Protein AF-A0A957PML4-F1 (afdb_monomer_lite)

Secondary structure (DSSP, 8-state):
--HHHHHHHHHHHHHHHHHHHHHHHHHHHHHHSSHHHHHHHHHHHHHHHHHHHHHHHHHHHHHHHHHHHHHHHHHHHHHHHHHHHHHHHHSSS--HHHHHHHHHHHHHHHHHHHHHHTSS-GGGB-TTS-B-HHHHHHHHHHHHHHHS---HHHHHHHHHHHHHHHHHHHHHHHHHHHHHHHHHHHHHHTTS-HHHHHHHHHHHHHHHHHHHHHHHHTT-

Structure (mmCIF, N/CA/C/O backbone):
data_AF-A0A957PML4-F1
#
_entry.id   AF-A0A957PML4-F1
#
loop_
_atom_site.group_PDB
_atom_site.id
_atom_site.type_symbol
_atom_site.label_atom_id
_atom_site.label_alt_id
_atom_site.label_comp_id
_atom_site.label_asym_id
_atom_site.label_entity_id
_atom_site.label_seq_id
_atom_site.pdbx_PDB_ins_code
_atom_site.Cartn_x
_atom_site.Cartn_y
_atom_site.Cartn_z
_atom_site.occupancy
_atom_site.B_iso_or_equiv
_atom_site.auth_seq_id
_atom_site.auth_comp_id
_atom_site.auth_asym_id
_atom_site.auth_atom_id
_atom_site.pdbx_PDB_model_num
ATOM 1 N N . MET A 1 1 ? 39.431 20.903 -56.690 1.00 51.38 1 MET A N 1
ATOM 2 C CA . MET A 1 1 ? 38.670 20.452 -55.503 1.00 51.38 1 MET A CA 1
ATOM 3 C C . MET A 1 1 ? 37.241 20.883 -55.792 1.00 51.38 1 MET A C 1
ATOM 5 O O . MET A 1 1 ? 36.996 22.080 -55.785 1.00 51.38 1 MET A O 1
ATOM 9 N N . ASN A 1 2 ? 36.379 19.968 -56.249 1.00 54.06 2 ASN A N 1
ATOM 10 C CA . ASN A 1 2 ? 35.099 20.330 -56.877 1.00 54.06 2 ASN A CA 1
ATOM 11 C C . ASN A 1 2 ? 34.096 20.820 -55.825 1.00 54.06 2 ASN A C 1
ATOM 13 O O . ASN A 1 2 ? 33.967 20.206 -54.770 1.00 54.06 2 ASN A O 1
ATOM 17 N N . ALA A 1 3 ? 33.376 21.907 -56.112 1.00 59.06 3 ALA A N 1
ATOM 18 C CA . ALA A 1 3 ? 32.387 22.493 -55.200 1.00 59.06 3 ALA A CA 1
ATOM 19 C C . ALA A 1 3 ? 31.329 21.472 -54.724 1.00 59.06 3 ALA A C 1
ATOM 21 O O . ALA A 1 3 ? 30.927 21.494 -53.562 1.00 59.06 3 ALA A O 1
ATOM 22 N N . ASN A 1 4 ? 30.987 20.503 -55.580 1.00 64.50 4 ASN A N 1
ATOM 23 C CA . ASN A 1 4 ? 30.055 19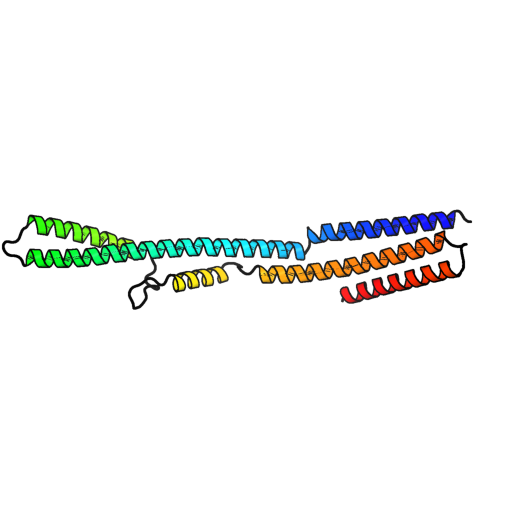.415 -55.272 1.00 64.50 4 ASN A CA 1
ATOM 24 C C . ASN A 1 4 ? 30.518 18.505 -54.119 1.00 64.50 4 ASN A C 1
ATOM 26 O O . ASN A 1 4 ? 29.684 18.037 -53.352 1.00 64.50 4 ASN A O 1
ATOM 30 N N . SER A 1 5 ? 31.827 18.273 -53.938 1.00 63.88 5 SER A N 1
ATOM 31 C CA . SER A 1 5 ? 32.301 17.396 -52.852 1.00 63.88 5 SER A CA 1
ATOM 32 C C . SER A 1 5 ? 32.180 18.069 -51.483 1.00 63.88 5 SER A C 1
ATOM 34 O O . SER A 1 5 ? 31.777 17.434 -50.511 1.00 63.88 5 SER A O 1
ATOM 36 N N . LYS A 1 6 ? 32.457 19.379 -51.412 1.00 66.50 6 LYS A N 1
ATOM 37 C CA . LYS A 1 6 ? 32.302 20.175 -50.185 1.00 66.50 6 LYS A CA 1
ATOM 38 C C . LYS A 1 6 ? 30.833 20.276 -49.767 1.00 66.50 6 LYS A C 1
ATOM 40 O O . LYS A 1 6 ? 30.530 20.120 -48.589 1.00 66.50 6 LYS A O 1
ATOM 45 N N 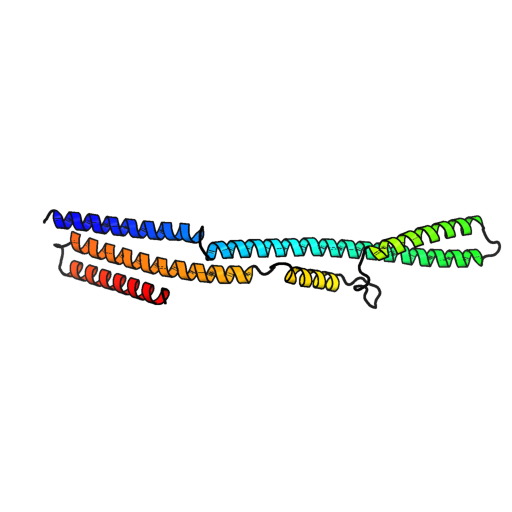. LEU A 1 7 ? 29.934 20.485 -50.730 1.00 71.62 7 LEU A N 1
ATOM 46 C CA . LEU A 1 7 ? 28.497 20.597 -50.482 1.00 71.62 7 LEU A CA 1
ATOM 47 C C . LEU A 1 7 ? 27.906 19.278 -49.958 1.00 71.62 7 LEU A C 1
ATOM 49 O O . LEU A 1 7 ? 27.236 19.283 -48.929 1.00 71.62 7 LEU A O 1
ATOM 53 N N . ASN A 1 8 ? 28.254 18.142 -50.573 1.00 67.75 8 ASN A N 1
ATOM 54 C CA . ASN A 1 8 ? 27.832 16.820 -50.095 1.00 67.75 8 ASN A CA 1
ATOM 55 C C . ASN A 1 8 ? 28.341 16.513 -48.681 1.00 67.75 8 ASN A C 1
ATOM 57 O O . ASN A 1 8 ? 27.627 15.907 -47.885 1.00 67.75 8 ASN A O 1
ATOM 61 N N . THR A 1 9 ? 29.550 16.969 -48.345 1.00 67.56 9 THR A N 1
ATOM 62 C CA . THR A 1 9 ? 30.092 16.778 -46.997 1.00 67.56 9 THR A CA 1
ATOM 63 C C . THR A 1 9 ? 29.325 17.586 -45.956 1.00 67.56 9 THR A C 1
ATOM 65 O O . THR A 1 9 ? 28.978 17.064 -44.899 1.00 67.56 9 THR A O 1
ATOM 68 N N . ILE A 1 10 ? 29.053 18.861 -46.249 1.00 76.25 10 ILE A N 1
ATOM 69 C CA . ILE A 1 10 ? 28.290 19.732 -45.350 1.00 76.25 10 ILE A CA 1
ATOM 70 C C . ILE A 1 10 ? 26.906 19.128 -45.118 1.00 76.25 10 ILE A C 1
ATOM 72 O O . ILE A 1 10 ? 26.502 18.982 -43.970 1.00 76.25 10 ILE A O 1
ATOM 76 N N . ILE A 1 11 ? 26.235 18.678 -46.183 1.00 75.12 11 ILE A N 1
ATOM 77 C CA . ILE A 1 11 ? 24.942 17.989 -46.092 1.00 75.12 11 ILE A CA 1
ATOM 78 C C . ILE A 1 11 ? 25.037 16.756 -45.186 1.00 75.12 11 ILE A C 1
ATOM 80 O O . ILE A 1 11 ? 24.214 16.596 -44.288 1.00 75.12 11 ILE A O 1
ATOM 84 N N . ALA A 1 12 ? 26.049 15.907 -45.365 1.00 69.06 12 ALA A N 1
ATOM 85 C CA . ALA A 1 12 ? 26.200 14.690 -44.572 1.00 69.06 12 ALA A CA 1
ATOM 86 C C . ALA A 1 12 ? 26.502 14.974 -43.085 1.00 69.06 12 ALA A C 1
ATOM 88 O O . ALA A 1 12 ? 25.930 14.323 -42.209 1.00 69.06 12 ALA A O 1
ATOM 89 N N . ILE A 1 13 ? 27.318 15.990 -42.776 1.00 74.81 13 ILE A N 1
ATOM 90 C CA . ILE A 1 13 ? 27.552 16.445 -41.394 1.00 74.81 13 ILE A CA 1
ATOM 91 C C . ILE A 1 13 ? 26.255 16.992 -40.788 1.00 74.81 13 ILE A C 1
ATOM 93 O O . ILE A 1 13 ? 25.903 16.628 -39.668 1.00 74.81 13 ILE A O 1
ATOM 97 N N . THR A 1 14 ? 25.511 17.822 -41.522 1.00 77.62 14 THR A N 1
ATOM 98 C CA . THR A 1 14 ? 24.231 18.373 -41.058 1.00 77.62 14 THR A CA 1
ATOM 99 C C . THR A 1 14 ? 23.211 17.268 -40.784 1.00 77.62 14 THR A C 1
ATOM 101 O O . THR A 1 14 ? 22.568 17.294 -39.737 1.00 77.62 14 THR A O 1
ATOM 104 N N . ILE A 1 15 ? 23.105 16.262 -41.660 1.00 76.75 15 ILE A N 1
ATOM 105 C CA . ILE A 1 15 ? 22.242 15.089 -41.448 1.00 76.75 15 ILE A CA 1
ATOM 106 C C . ILE A 1 15 ? 22.686 14.311 -40.206 1.00 76.75 15 ILE A C 1
ATOM 108 O O . ILE A 1 15 ? 21.845 13.945 -39.386 1.00 76.75 15 ILE A O 1
ATOM 112 N N . SER A 1 16 ? 23.989 14.089 -40.018 1.00 72.12 16 SER A N 1
ATOM 113 C CA . SER A 1 16 ? 24.510 13.392 -38.839 1.00 72.12 16 SER A CA 1
ATOM 114 C C . SER A 1 16 ? 24.175 14.131 -37.543 1.00 72.12 16 SER A C 1
ATOM 116 O O . SER A 1 16 ? 23.695 13.517 -36.591 1.00 72.12 16 SER A O 1
ATOM 118 N N . VAL A 1 17 ? 24.403 15.445 -37.498 1.00 77.62 17 VAL A N 1
ATOM 119 C CA . VAL A 1 17 ? 24.086 16.274 -36.328 1.00 77.62 17 VAL A CA 1
ATOM 120 C C . VAL A 1 17 ? 22.583 16.242 -36.058 1.00 77.62 17 VAL A C 1
ATOM 122 O O . VAL A 1 17 ? 22.170 15.961 -34.934 1.00 77.62 17 VAL A O 1
ATOM 125 N N . LEU A 1 18 ? 21.756 16.431 -37.090 1.00 80.44 18 LEU A N 1
ATOM 126 C CA . LEU A 1 18 ? 20.300 16.363 -36.976 1.00 80.44 18 LEU A CA 1
ATOM 127 C C . LEU A 1 18 ? 19.822 14.996 -36.469 1.00 80.44 18 LEU A C 1
ATOM 129 O O . LEU A 1 18 ? 18.896 14.932 -35.663 1.00 80.44 18 LEU A O 1
ATOM 133 N N . THR A 1 19 ? 20.466 13.908 -36.892 1.00 78.25 19 THR A N 1
ATOM 134 C CA . THR A 1 19 ? 20.130 12.544 -36.461 1.00 78.25 19 THR A CA 1
ATOM 135 C C . THR A 1 19 ? 20.449 12.339 -34.981 1.00 78.25 19 THR A C 1
ATOM 137 O O . THR A 1 19 ? 19.619 11.804 -34.248 1.00 78.25 19 THR A O 1
ATOM 140 N N . ILE A 1 20 ? 21.600 12.827 -34.505 1.00 76.31 20 ILE A N 1
ATOM 141 C CA . ILE A 1 20 ? 21.963 12.781 -33.078 1.00 76.31 20 ILE A CA 1
ATOM 142 C C . ILE A 1 20 ? 20.970 13.602 -32.248 1.00 76.31 20 ILE A C 1
ATOM 144 O O . ILE A 1 20 ? 20.458 13.109 -31.242 1.00 76.31 20 ILE A O 1
ATOM 148 N N . PHE A 1 21 ? 20.641 14.823 -32.683 1.00 77.25 21 PHE A N 1
ATOM 149 C CA . PHE A 1 21 ? 19.647 15.662 -32.006 1.00 77.25 21 PHE A CA 1
ATOM 150 C C . PHE A 1 21 ? 18.258 15.016 -31.992 1.00 77.25 21 PHE A C 1
ATOM 152 O O . PHE A 1 21 ? 17.603 15.003 -30.953 1.00 77.25 21 PHE A O 1
ATOM 159 N N . SER A 1 22 ? 17.828 14.414 -33.102 1.00 74.38 22 SER A N 1
ATOM 160 C CA . SER A 1 22 ? 16.547 13.702 -33.189 1.00 74.38 22 SER A CA 1
ATOM 161 C C . SER A 1 22 ? 16.519 12.472 -32.278 1.00 74.38 22 SER A C 1
ATOM 163 O O . SER A 1 22 ? 15.515 12.227 -31.615 1.00 74.38 22 SER A O 1
ATOM 165 N N . ALA A 1 23 ? 17.627 11.734 -32.167 1.00 74.69 23 ALA A N 1
ATOM 166 C CA . ALA A 1 23 ? 17.751 10.602 -31.249 1.00 74.69 23 ALA A CA 1
ATOM 167 C C . ALA A 1 23 ? 17.730 11.041 -29.772 1.00 74.69 23 ALA A C 1
ATOM 169 O O . ALA A 1 23 ? 17.132 10.368 -28.930 1.00 74.69 23 ALA A O 1
ATOM 170 N N . LEU A 1 24 ? 18.348 12.181 -29.441 1.00 75.25 24 LEU A N 1
ATOM 171 C CA . LEU A 1 24 ? 18.307 12.763 -28.095 1.00 75.25 24 LEU A CA 1
ATOM 172 C C . LEU A 1 24 ? 16.904 13.271 -27.733 1.00 75.25 24 LEU A C 1
ATOM 174 O O . LEU A 1 24 ? 16.397 12.953 -26.657 1.00 75.25 24 LEU A O 1
ATOM 178 N N . LEU A 1 25 ? 16.244 13.999 -28.637 1.00 73.12 25 LEU A N 1
ATOM 179 C CA . LEU A 1 25 ? 14.863 14.461 -28.451 1.00 73.12 25 LEU A CA 1
ATOM 180 C C . LEU A 1 25 ? 13.882 13.285 -28.366 1.00 73.12 25 LEU A C 1
ATOM 182 O O . LEU A 1 25 ? 12.987 13.292 -27.520 1.00 73.12 25 LEU A O 1
ATOM 186 N N . GLY A 1 26 ? 14.095 12.242 -29.170 1.00 71.44 26 GLY A N 1
ATOM 187 C CA . GLY A 1 26 ? 13.330 11.000 -29.122 1.00 71.44 26 GLY A CA 1
ATOM 188 C C . GLY A 1 26 ? 13.391 10.320 -27.754 1.00 71.44 26 GLY A C 1
ATOM 189 O O . GLY A 1 26 ? 12.361 9.868 -27.263 1.00 71.44 26 GLY A O 1
ATOM 190 N N . ARG A 1 27 ? 14.550 10.327 -27.077 1.00 68.75 27 ARG A N 1
ATOM 191 C CA . ARG A 1 27 ? 14.684 9.812 -25.700 1.00 68.75 27 ARG A CA 1
ATOM 192 C C . ARG A 1 27 ? 13.815 10.583 -24.715 1.00 68.75 27 ARG A C 1
ATOM 194 O O . ARG A 1 27 ? 13.095 9.974 -23.925 1.00 68.75 27 ARG A O 1
ATOM 201 N N . HIS A 1 28 ? 13.873 11.912 -24.763 1.00 64.94 28 HIS A N 1
ATOM 202 C CA . HIS A 1 28 ? 13.061 12.747 -23.884 1.00 64.94 28 HIS A CA 1
ATOM 203 C C . HIS A 1 28 ? 11.567 12.540 -24.153 1.00 64.94 28 HIS A C 1
ATOM 205 O O . HIS A 1 28 ? 10.807 12.310 -23.215 1.00 64.94 28 HIS A O 1
ATOM 211 N N . MET A 1 29 ? 11.138 12.503 -25.416 1.00 61.56 29 MET A N 1
ATOM 212 C CA . MET A 1 29 ? 9.734 12.248 -25.746 1.00 61.56 29 MET A CA 1
ATOM 213 C C . MET A 1 29 ? 9.273 10.836 -25.360 1.00 61.56 29 MET A C 1
ATOM 215 O O . MET A 1 29 ? 8.185 10.701 -24.806 1.00 61.56 29 MET A O 1
ATOM 219 N N . ALA A 1 30 ? 10.097 9.803 -25.562 1.00 60.69 30 ALA A N 1
ATOM 220 C CA . ALA A 1 30 ? 9.779 8.426 -25.175 1.00 60.69 30 ALA A CA 1
ATOM 221 C C . ALA A 1 30 ? 9.666 8.254 -23.650 1.00 60.69 30 ALA A C 1
ATOM 223 O O . ALA A 1 30 ? 8.806 7.507 -23.181 1.00 60.69 30 ALA A O 1
ATOM 224 N N . SER A 1 31 ? 10.481 8.982 -22.874 1.00 62.97 31 SER A N 1
ATOM 225 C CA . SER A 1 31 ? 10.366 9.000 -21.408 1.00 62.97 31 SER A CA 1
ATOM 226 C C . SER A 1 31 ? 9.081 9.665 -20.905 1.00 62.97 31 SER A C 1
ATOM 228 O O . SER A 1 31 ? 8.593 9.309 -19.838 1.00 62.97 31 SER A O 1
ATOM 230 N N . VAL A 1 32 ? 8.502 10.591 -21.678 1.00 61.00 32 VAL A N 1
ATOM 231 C CA . VAL A 1 32 ? 7.295 11.342 -21.291 1.00 61.00 32 VAL A CA 1
ATOM 232 C C . VAL A 1 32 ? 6.023 10.664 -21.811 1.00 61.00 32 VAL A C 1
ATOM 234 O O . VAL A 1 32 ? 5.041 10.551 -21.079 1.00 61.00 32 VAL A O 1
ATOM 237 N N . LYS A 1 33 ? 6.033 10.157 -23.048 1.00 58.88 33 LYS A N 1
ATOM 238 C CA . LYS A 1 33 ? 4.901 9.483 -23.699 1.00 58.88 33 LYS A CA 1
ATOM 239 C C . LYS A 1 33 ? 5.348 8.138 -24.270 1.00 58.88 33 LYS A C 1
ATOM 241 O O . LYS A 1 33 ? 5.790 8.043 -25.410 1.00 58.88 33 LYS A O 1
ATOM 246 N N . GLY A 1 34 ? 5.206 7.088 -23.470 1.00 71.44 34 GLY A N 1
ATOM 247 C CA . GLY A 1 34 ? 5.545 5.724 -23.866 1.00 71.44 34 GLY A CA 1
ATOM 248 C C . GLY A 1 34 ? 4.994 4.692 -22.888 1.00 71.44 34 GLY A C 1
ATOM 249 O O . GLY A 1 34 ? 4.516 5.043 -21.808 1.00 71.44 34 GLY A O 1
ATOM 250 N N . LYS A 1 35 ? 5.082 3.406 -23.250 1.00 77.94 35 LYS A N 1
ATOM 251 C CA . LYS A 1 35 ? 4.650 2.298 -22.377 1.00 77.94 35 LYS A CA 1
ATOM 252 C C . LYS A 1 35 ? 5.370 2.331 -21.023 1.00 77.94 35 LYS A C 1
ATOM 254 O O . LYS A 1 35 ? 4.726 2.118 -20.005 1.00 77.94 35 LYS A O 1
ATOM 259 N N . ALA A 1 36 ? 6.655 2.699 -21.004 1.00 79.50 36 ALA A N 1
ATOM 260 C CA . ALA A 1 36 ? 7.422 2.905 -19.774 1.00 79.50 36 ALA A CA 1
ATOM 261 C C . ALA A 1 36 ? 6.798 3.984 -18.869 1.00 79.50 36 ALA A C 1
ATOM 263 O O . ALA A 1 36 ? 6.552 3.727 -17.698 1.00 79.50 36 ALA A O 1
ATOM 264 N N . SER A 1 37 ? 6.467 5.158 -19.420 1.00 79.69 37 SER A N 1
ATOM 265 C CA . SER A 1 37 ? 5.811 6.260 -18.690 1.00 79.69 37 SER A CA 1
ATOM 266 C C . SER A 1 37 ? 4.455 5.843 -18.106 1.00 79.69 37 SER A C 1
ATOM 268 O O . SER A 1 37 ? 4.171 6.096 -16.936 1.00 79.69 37 SER A O 1
ATOM 270 N N . GLY A 1 38 ? 3.646 5.112 -18.883 1.00 83.94 38 GLY A N 1
ATOM 271 C CA . GLY A 1 38 ? 2.379 4.556 -18.399 1.00 83.94 38 GLY A CA 1
ATOM 272 C C . GLY A 1 38 ? 2.558 3.592 -17.220 1.00 83.94 38 GLY A C 1
ATOM 273 O O . GLY A 1 38 ? 1.790 3.654 -16.260 1.00 83.94 38 GLY A O 1
ATOM 274 N N . GLN A 1 39 ? 3.596 2.749 -17.260 1.00 87.31 39 GLN A N 1
ATOM 275 C CA . GLN A 1 39 ? 3.929 1.832 -16.167 1.00 87.31 39 GLN A CA 1
ATOM 276 C C . GLN A 1 39 ? 4.487 2.560 -14.938 1.00 87.31 39 GLN A C 1
ATOM 278 O O . GLN A 1 39 ? 4.093 2.238 -13.824 1.00 87.31 39 GLN A O 1
ATOM 283 N N . TYR A 1 40 ? 5.299 3.609 -15.104 1.00 84.38 40 TYR A N 1
ATOM 284 C CA . TYR A 1 40 ? 5.702 4.464 -13.980 1.00 84.38 40 TYR A CA 1
ATOM 285 C C . TYR A 1 40 ? 4.502 5.142 -13.309 1.00 84.38 40 TYR A C 1
ATOM 287 O O . TYR A 1 40 ? 4.432 5.192 -12.083 1.00 84.38 40 TYR A O 1
ATOM 295 N N . GLY A 1 41 ? 3.520 5.603 -14.087 1.00 85.75 41 GLY A N 1
ATOM 296 C CA . GLY A 1 41 ? 2.271 6.141 -13.542 1.00 85.75 41 GLY A CA 1
ATOM 297 C C . GLY A 1 41 ? 1.408 5.084 -12.839 1.00 85.75 41 GLY A C 1
ATOM 298 O O . GLY A 1 41 ? 0.715 5.391 -11.871 1.00 85.75 41 GLY A O 1
ATOM 299 N N . ALA A 1 42 ? 1.430 3.828 -13.294 1.00 88.06 42 ALA A N 1
ATOM 300 C CA . ALA A 1 42 ? 0.798 2.718 -12.580 1.00 88.06 42 ALA A CA 1
ATOM 301 C C . ALA A 1 42 ? 1.520 2.415 -11.257 1.00 88.06 42 ALA A C 1
ATOM 303 O O . ALA A 1 42 ? 0.860 2.375 -10.224 1.00 88.06 42 ALA A O 1
ATOM 304 N N . ALA A 1 43 ? 2.855 2.347 -11.262 1.00 90.00 43 ALA A N 1
ATOM 305 C CA . ALA A 1 43 ? 3.664 2.161 -10.058 1.00 90.00 43 ALA A CA 1
ATOM 306 C C . ALA A 1 43 ? 3.407 3.254 -9.011 1.00 90.00 43 ALA A C 1
ATOM 308 O O . ALA A 1 43 ? 3.206 2.955 -7.840 1.00 90.00 43 ALA A O 1
ATOM 309 N N . GLN A 1 44 ? 3.342 4.523 -9.427 1.00 89.56 44 GLN A N 1
ATOM 310 C CA . GLN A 1 44 ? 3.021 5.630 -8.520 1.00 89.56 44 GLN A CA 1
ATOM 311 C C . GLN A 1 44 ? 1.621 5.502 -7.906 1.00 89.56 44 GLN A C 1
ATOM 313 O O . GLN A 1 44 ? 1.436 5.806 -6.731 1.00 89.56 44 GLN A O 1
ATOM 318 N N . ARG A 1 45 ? 0.631 5.044 -8.683 1.00 91.56 45 ARG A N 1
ATOM 319 C CA . ARG A 1 45 ? -0.724 4.800 -8.169 1.00 91.56 45 ARG A CA 1
ATOM 320 C C . ARG A 1 45 ? -0.758 3.621 -7.201 1.00 91.56 45 ARG A C 1
ATOM 322 O O . ARG A 1 45 ? -1.403 3.739 -6.168 1.00 91.56 45 ARG A O 1
ATOM 329 N N . ALA A 1 46 ? -0.053 2.535 -7.507 1.00 91.50 46 ALA A N 1
ATOM 330 C CA . ALA A 1 46 ? 0.058 1.374 -6.630 1.00 91.50 46 ALA A CA 1
ATOM 331 C C . ALA A 1 46 ? 0.737 1.735 -5.299 1.00 91.50 46 ALA A C 1
ATOM 333 O O . ALA A 1 46 ? 0.248 1.362 -4.238 1.00 91.50 46 ALA A O 1
ATOM 334 N N . GLU A 1 47 ? 1.797 2.547 -5.337 1.00 93.19 47 GLU A N 1
ATOM 335 C CA . GLU A 1 47 ? 2.463 3.068 -4.138 1.00 93.19 47 GLU A CA 1
ATOM 336 C C . GLU A 1 47 ? 1.529 3.967 -3.314 1.00 93.19 47 GLU A C 1
ATOM 338 O O . GLU A 1 47 ? 1.395 3.795 -2.103 1.00 93.19 47 GLU A O 1
ATOM 343 N N . LEU A 1 48 ? 0.821 4.899 -3.964 1.00 93.31 48 LEU A N 1
ATOM 344 C CA . LEU A 1 48 ? -0.165 5.751 -3.294 1.00 93.31 48 LEU A CA 1
ATOM 345 C C . LEU A 1 48 ? -1.272 4.911 -2.639 1.00 93.31 48 LEU A C 1
ATOM 347 O O . LEU A 1 48 ? -1.662 5.175 -1.501 1.00 93.31 48 LEU A O 1
ATOM 351 N N . ASN A 1 49 ? -1.770 3.893 -3.341 1.00 91.88 49 ASN A N 1
ATOM 352 C CA . ASN A 1 49 ? -2.766 2.964 -2.821 1.00 91.88 49 ASN A CA 1
ATOM 353 C C . ASN A 1 49 ? -2.219 2.183 -1.622 1.00 91.88 49 ASN A C 1
ATOM 355 O O . ASN A 1 49 ? -2.893 2.117 -0.597 1.00 91.88 49 ASN A O 1
ATOM 359 N N . ALA A 1 50 ? -0.991 1.667 -1.701 1.00 92.00 50 ALA A N 1
ATOM 360 C CA . ALA A 1 50 ? -0.329 0.969 -0.602 1.00 92.00 50 ALA A CA 1
ATOM 361 C C . ALA A 1 50 ? -0.204 1.854 0.644 1.00 92.00 50 ALA A C 1
ATOM 363 O O . ALA A 1 50 ? -0.568 1.435 1.746 1.00 92.00 50 ALA A O 1
ATOM 364 N N . GLN A 1 51 ? 0.227 3.106 0.477 1.00 91.12 51 GLN A N 1
ATOM 365 C CA . GLN A 1 51 ? 0.322 4.068 1.576 1.00 91.12 51 GLN A CA 1
ATOM 366 C C . GLN A 1 51 ? -1.051 4.424 2.152 1.00 91.12 51 GLN A C 1
ATOM 368 O O . GLN A 1 51 ? -1.227 4.452 3.373 1.00 91.12 51 GLN A O 1
ATOM 373 N N . LYS A 1 52 ? -2.046 4.646 1.286 1.00 91.00 52 LYS A N 1
ATOM 374 C CA . LYS A 1 52 ? -3.425 4.931 1.689 1.00 91.00 52 LYS A CA 1
ATOM 375 C C . LYS A 1 52 ? -4.014 3.777 2.497 1.00 91.00 52 LYS A C 1
ATOM 377 O O . LYS A 1 52 ? -4.560 4.012 3.569 1.00 91.00 52 LYS A O 1
ATOM 382 N N . VAL A 1 53 ? -3.881 2.546 2.012 1.00 94.69 53 VAL A N 1
ATOM 383 C CA . VAL A 1 53 ? -4.364 1.333 2.685 1.00 94.69 53 VAL A CA 1
ATOM 384 C C . VAL A 1 53 ? -3.667 1.148 4.019 1.00 94.69 53 VAL A C 1
ATOM 386 O O . VAL A 1 53 ? -4.335 0.939 5.024 1.00 94.69 53 VAL A O 1
ATOM 389 N N . LYS A 1 54 ? -2.343 1.314 4.065 1.00 92.25 54 LYS A N 1
ATOM 390 C CA . LYS A 1 54 ? -1.586 1.234 5.315 1.00 92.25 54 LYS A CA 1
ATOM 391 C C . LYS A 1 54 ? -2.083 2.230 6.358 1.00 92.25 54 LYS A C 1
ATOM 393 O O . LYS A 1 54 ? -2.299 1.848 7.505 1.00 92.25 54 LYS A O 1
ATOM 398 N N . SER A 1 55 ? -2.297 3.483 5.962 1.00 93.12 55 SER A N 1
ATOM 399 C CA . SER A 1 55 ? -2.769 4.525 6.875 1.00 93.12 55 SER A CA 1
ATOM 400 C C . SER A 1 55 ? -4.221 4.319 7.308 1.00 93.12 55 SER A C 1
ATOM 402 O O . SER A 1 55 ? -4.518 4.457 8.492 1.00 93.12 55 SER A O 1
ATOM 404 N N . LEU A 1 56 ? -5.124 4.004 6.374 1.00 94.31 56 LEU A N 1
ATOM 405 C CA . LEU A 1 56 ? -6.547 3.822 6.674 1.00 94.31 56 LEU A CA 1
ATOM 406 C C . LEU A 1 56 ? -6.790 2.571 7.516 1.00 94.31 56 LEU A C 1
ATOM 408 O O . LEU A 1 56 ? -7.549 2.624 8.483 1.00 94.31 56 LEU A O 1
ATOM 412 N N . ASN A 1 57 ? -6.125 1.464 7.186 1.00 94.19 57 ASN A N 1
ATOM 413 C CA . ASN A 1 57 ? -6.278 0.219 7.927 1.00 94.19 57 ASN A CA 1
ATOM 414 C C . ASN A 1 57 ? -5.721 0.363 9.344 1.00 94.19 57 ASN A C 1
ATOM 416 O O . ASN A 1 57 ? -6.388 -0.055 10.282 1.00 94.19 57 ASN A O 1
ATOM 420 N N . ALA A 1 58 ? -4.560 1.005 9.522 1.00 92.38 58 ALA A N 1
ATOM 421 C CA . ALA A 1 58 ? -4.015 1.267 10.854 1.00 92.38 58 ALA A CA 1
ATOM 422 C C . ALA A 1 58 ? -4.988 2.088 11.716 1.00 92.38 58 ALA A C 1
ATOM 424 O O . ALA A 1 58 ? -5.291 1.692 12.836 1.00 92.38 58 ALA A O 1
ATOM 425 N N . LEU A 1 59 ? -5.553 3.169 11.165 1.00 94.62 59 LEU A N 1
ATOM 426 C CA . LEU A 1 59 ? -6.534 3.995 11.875 1.00 94.62 59 LEU A CA 1
ATOM 427 C C . LEU A 1 59 ? -7.808 3.213 12.231 1.00 94.62 59 LEU A C 1
ATOM 429 O O . LEU A 1 59 ? -8.293 3.309 13.354 1.00 94.62 59 LEU A O 1
ATOM 433 N N . THR A 1 60 ? -8.314 2.405 11.297 1.00 94.12 60 THR A N 1
ATOM 434 C CA . THR A 1 60 ? -9.503 1.563 11.513 1.00 94.12 60 THR A CA 1
ATOM 435 C C . THR A 1 60 ? -9.275 0.552 12.637 1.00 94.12 60 THR A C 1
ATOM 437 O O . THR A 1 60 ? -10.137 0.359 13.494 1.00 94.12 60 THR A O 1
ATOM 440 N N . VAL A 1 61 ? -8.109 -0.099 12.660 1.00 94.75 61 VAL A N 1
ATOM 441 C CA . VAL A 1 61 ? -7.781 -1.079 13.701 1.00 94.75 61 VAL A CA 1
ATOM 442 C C . VAL A 1 61 ? -7.549 -0.393 15.047 1.00 94.75 61 VAL A C 1
ATOM 444 O O . VAL A 1 61 ? -8.020 -0.903 16.060 1.00 94.75 61 VAL A O 1
ATOM 447 N N . ASP A 1 62 ? -6.898 0.771 15.073 1.00 94.38 62 ASP A N 1
ATOM 448 C CA . ASP A 1 62 ? -6.718 1.562 16.295 1.00 94.38 62 ASP A CA 1
ATOM 449 C C . ASP A 1 62 ? -8.061 2.001 16.894 1.00 94.38 62 ASP A C 1
ATOM 451 O O . ASP A 1 62 ? -8.249 1.944 18.111 1.00 94.38 62 ASP A O 1
ATOM 455 N N . GLU A 1 63 ? -9.017 2.415 16.060 1.00 94.00 63 GLU A N 1
ATOM 456 C CA . GLU A 1 63 ? -10.369 2.774 16.496 1.00 94.00 63 GLU A CA 1
ATOM 457 C C . GLU A 1 63 ? -11.132 1.562 17.048 1.00 94.00 63 GLU A C 1
ATOM 459 O O . GLU A 1 63 ? -11.736 1.644 18.125 1.00 94.00 63 GLU A O 1
ATOM 464 N N . ALA A 1 64 ? -11.037 0.413 16.373 1.00 94.44 64 ALA A N 1
ATOM 465 C CA . ALA A 1 64 ? -11.615 -0.839 16.850 1.00 94.44 64 ALA A CA 1
ATOM 466 C C . ALA A 1 64 ? -10.995 -1.273 18.190 1.00 94.44 64 ALA A C 1
ATOM 468 O O . ALA A 1 64 ? -11.717 -1.619 19.124 1.00 94.44 64 ALA A O 1
ATOM 469 N N . ASN A 1 65 ? -9.670 -1.175 18.329 1.00 94.81 65 ASN A N 1
ATOM 470 C CA . ASN A 1 65 ? -8.962 -1.514 19.561 1.00 94.81 65 ASN A CA 1
ATOM 471 C C . ASN A 1 65 ? -9.338 -0.570 20.715 1.00 94.81 65 ASN A C 1
ATOM 473 O O . ASN A 1 65 ? -9.591 -1.011 21.833 1.00 94.81 65 ASN A O 1
ATOM 477 N N . ARG A 1 66 ? -9.456 0.739 20.461 1.00 94.38 66 ARG A N 1
ATOM 478 C CA . ARG A 1 66 ? -9.944 1.699 21.468 1.00 94.38 66 ARG A CA 1
ATOM 479 C C . ARG A 1 66 ? -11.370 1.386 21.907 1.00 94.38 66 ARG A C 1
ATOM 481 O O . ARG A 1 66 ? -11.670 1.439 23.099 1.00 94.38 66 ARG A O 1
ATOM 488 N N . SER A 1 67 ? -12.235 1.039 20.960 1.00 94.31 67 SER A N 1
ATOM 489 C CA . SER A 1 67 ? -13.615 0.640 21.242 1.00 94.31 67 SER A CA 1
ATOM 490 C C . SER A 1 67 ? -13.666 -0.637 22.081 1.00 94.31 67 SER A C 1
ATOM 492 O O . SER A 1 67 ? -14.404 -0.690 23.065 1.00 94.31 67 SER A O 1
ATOM 494 N N . PHE A 1 68 ? -12.808 -1.613 21.773 1.00 95.38 68 PHE A N 1
ATOM 495 C CA . PHE A 1 68 ? -12.624 -2.819 22.576 1.00 95.38 68 PHE A CA 1
ATOM 496 C C . PHE A 1 68 ? -12.146 -2.507 24.003 1.00 95.38 68 PHE A C 1
ATOM 498 O O . PHE A 1 68 ? -12.717 -3.016 24.965 1.00 95.38 68 PHE A O 1
ATOM 505 N N . LEU A 1 69 ? -11.148 -1.636 24.176 1.00 95.06 69 LEU A N 1
ATOM 506 C CA . LEU A 1 69 ? -10.664 -1.243 25.504 1.00 95.06 69 LEU A CA 1
ATOM 507 C C . LEU A 1 69 ? -11.750 -0.533 26.320 1.00 95.06 69 LEU A C 1
ATOM 509 O O . LEU A 1 69 ? -11.899 -0.801 27.511 1.00 95.06 69 LEU A O 1
ATOM 513 N N . ASN A 1 70 ? -12.544 0.331 25.686 1.00 94.62 70 ASN A N 1
ATOM 514 C CA . ASN A 1 70 ? -13.682 0.979 26.336 1.00 94.62 70 ASN A CA 1
ATOM 515 C C . ASN A 1 70 ? -14.776 -0.027 26.707 1.00 94.62 70 ASN A C 1
ATOM 517 O O . ASN A 1 70 ? -15.368 0.081 27.779 1.00 94.62 70 ASN A O 1
ATOM 521 N N . TYR A 1 71 ? -15.050 -1.008 25.843 1.00 94.88 71 TYR A N 1
ATOM 522 C CA . TYR A 1 71 ? -15.933 -2.128 26.157 1.00 94.88 71 TYR A CA 1
ATOM 523 C C . TYR A 1 71 ? -15.430 -2.896 27.381 1.00 94.88 71 TYR A C 1
ATOM 525 O O . TYR A 1 71 ? -16.177 -3.023 28.346 1.00 94.88 71 TYR A O 1
ATOM 533 N N . LYS A 1 72 ? -14.164 -3.329 27.373 1.00 94.56 72 LYS A N 1
ATOM 534 C CA . LYS A 1 72 ? -13.548 -4.102 28.457 1.00 94.56 72 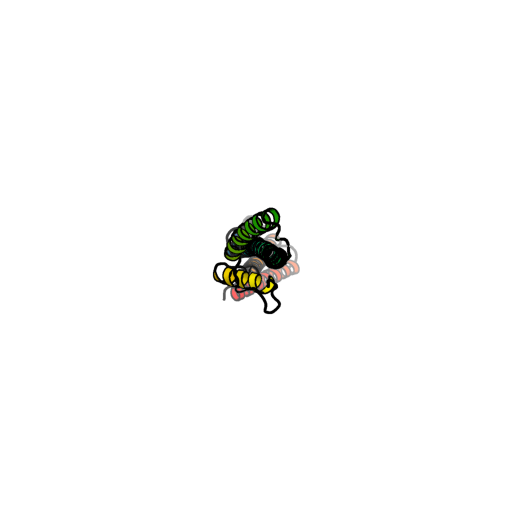LYS A CA 1
ATOM 535 C C . LYS A 1 72 ? -13.593 -3.333 29.773 1.00 94.56 72 LYS A C 1
ATOM 537 O O . LYS A 1 72 ? -14.100 -3.850 30.757 1.00 94.56 72 LYS A O 1
ATOM 542 N N . ARG A 1 73 ? -13.202 -2.054 29.760 1.00 94.69 73 ARG A N 1
ATOM 543 C CA . ARG A 1 73 ? -13.275 -1.178 30.939 1.00 94.69 73 ARG A CA 1
ATOM 544 C C . ARG A 1 73 ? -14.692 -1.089 31.508 1.00 94.69 73 ARG A C 1
ATOM 546 O O . ARG A 1 73 ? -14.879 -1.273 32.704 1.00 94.69 73 ARG A O 1
ATOM 553 N N . ASN A 1 74 ? -15.683 -0.808 30.661 1.00 94.62 74 ASN A N 1
ATOM 554 C CA . ASN A 1 74 ? -17.068 -0.654 31.111 1.00 94.62 74 ASN A CA 1
ATOM 555 C C . ASN A 1 74 ? -17.676 -1.992 31.564 1.00 94.62 74 ASN A C 1
ATOM 557 O O . ASN A 1 74 ? -18.527 -2.007 32.449 1.00 94.62 74 ASN A O 1
ATOM 561 N N . PHE A 1 75 ? -17.252 -3.107 30.965 1.00 93.94 75 PHE A N 1
ATOM 562 C CA . PHE A 1 75 ? -17.663 -4.452 31.353 1.00 93.94 75 PHE A CA 1
ATOM 563 C C . PHE A 1 75 ? -17.075 -4.861 32.710 1.00 93.94 75 PHE A C 1
ATOM 565 O O . PHE A 1 75 ? -17.815 -5.333 33.571 1.00 93.94 75 PHE A O 1
ATOM 572 N N . ASP A 1 76 ? -15.783 -4.615 32.933 1.00 94.25 76 ASP A N 1
ATOM 573 C CA . ASP A 1 76 ? -15.110 -4.898 34.205 1.00 94.25 76 ASP A CA 1
ATOM 574 C C . ASP A 1 76 ? -15.709 -4.047 35.340 1.00 94.25 76 ASP A C 1
ATOM 576 O O . ASP A 1 76 ? -16.007 -4.554 36.423 1.00 94.25 76 ASP A O 1
ATOM 580 N N . GLU A 1 77 ? -15.982 -2.762 35.077 1.00 94.69 77 GLU A N 1
ATOM 581 C CA . GLU A 1 77 ? -16.661 -1.878 36.032 1.00 94.69 77 GLU A CA 1
ATOM 582 C C . GLU A 1 77 ? -18.105 -2.332 36.295 1.00 94.69 77 GLU A C 1
ATOM 584 O O . GLU A 1 77 ? -18.551 -2.355 37.441 1.00 94.69 77 GLU A O 1
ATOM 589 N N . TYR A 1 78 ? -18.829 -2.767 35.259 1.00 94.38 78 TYR A N 1
ATOM 590 C CA . TYR A 1 78 ? -20.165 -3.341 35.412 1.00 94.38 78 TYR A CA 1
ATOM 591 C C . TYR A 1 78 ? -20.151 -4.583 36.311 1.00 94.38 78 TYR A C 1
ATOM 593 O O . TYR A 1 78 ? -21.034 -4.721 37.163 1.00 94.38 78 TYR A O 1
ATOM 601 N N . GLN A 1 79 ? -19.167 -5.476 36.158 1.00 94.62 79 GLN A N 1
ATOM 602 C CA . GLN A 1 79 ? -19.030 -6.645 37.028 1.00 94.62 79 GLN A CA 1
ATOM 603 C C . GLN A 1 79 ? -18.760 -6.233 38.475 1.00 94.62 79 GLN A C 1
ATOM 605 O O . GLN A 1 79 ? -19.444 -6.717 39.374 1.00 94.62 79 GLN A O 1
ATOM 610 N N . LEU A 1 80 ? -17.841 -5.290 38.700 1.00 94.94 80 LEU A N 1
ATOM 611 C CA . LEU A 1 80 ? -17.528 -4.795 40.040 1.00 94.94 80 LEU A CA 1
ATOM 612 C C . LEU A 1 80 ? -18.753 -4.175 40.727 1.00 94.94 80 LEU A C 1
ATOM 614 O O . LEU A 1 80 ? -19.051 -4.515 41.870 1.00 94.94 80 LEU A O 1
ATOM 618 N N . ILE A 1 81 ? -19.484 -3.298 40.030 1.00 94.12 81 ILE A N 1
ATOM 619 C CA . ILE A 1 81 ? -20.706 -2.674 40.557 1.00 94.12 81 ILE A CA 1
ATOM 620 C C . ILE A 1 81 ? -21.788 -3.724 40.813 1.00 94.12 81 ILE A C 1
ATOM 622 O O . ILE A 1 81 ? -22.516 -3.617 41.796 1.00 94.12 81 ILE A O 1
ATOM 626 N N . SER A 1 82 ? -21.889 -4.750 39.966 1.00 92.88 82 SER A N 1
ATOM 627 C CA . SER A 1 82 ? -22.849 -5.841 40.166 1.00 92.88 82 SER A CA 1
ATOM 628 C C . SER A 1 82 ? -22.538 -6.638 41.436 1.00 92.88 82 SER A C 1
ATOM 630 O O . SER A 1 82 ? -23.458 -6.939 42.193 1.00 92.88 82 SER A O 1
ATOM 632 N N . THR A 1 83 ? -21.259 -6.907 41.716 1.00 94.12 83 THR A N 1
ATOM 633 C CA . THR A 1 83 ? -20.826 -7.540 42.971 1.00 94.12 83 THR A CA 1
ATOM 634 C C . THR A 1 83 ? -21.098 -6.636 44.174 1.00 94.12 83 THR A C 1
ATOM 636 O O . THR A 1 83 ? -21.717 -7.075 45.134 1.00 94.12 83 THR A O 1
ATOM 639 N N . GLN A 1 84 ? -20.744 -5.346 44.103 1.00 92.50 84 GLN A N 1
ATOM 640 C CA . GLN A 1 84 ? -21.015 -4.384 45.183 1.00 92.50 84 GLN A CA 1
ATOM 641 C C . GLN A 1 84 ? -22.510 -4.223 45.472 1.00 92.50 84 GLN A C 1
ATOM 643 O O . GLN A 1 84 ? -22.908 -4.083 46.624 1.00 92.50 84 GLN A O 1
ATOM 648 N N . LEU A 1 85 ? -23.348 -4.241 44.432 1.00 92.00 85 LEU A N 1
ATOM 649 C CA . LEU A 1 85 ? -24.799 -4.227 44.576 1.00 92.00 85 LEU A CA 1
ATOM 650 C C . LEU A 1 85 ? -25.273 -5.474 45.329 1.00 92.00 85 LEU A C 1
ATOM 652 O O . LEU A 1 85 ? -26.128 -5.369 46.202 1.00 92.00 85 LEU A O 1
ATOM 656 N N . GLN A 1 86 ? -24.725 -6.642 44.993 1.00 91.94 86 GLN A N 1
ATOM 657 C CA . GLN A 1 86 ? -25.065 -7.897 45.651 1.00 91.94 86 GLN A CA 1
ATOM 658 C C . GLN A 1 86 ? -24.635 -7.901 47.126 1.00 91.94 86 GLN A C 1
ATOM 660 O O . GLN A 1 86 ? -25.427 -8.299 47.978 1.00 91.94 86 GLN A O 1
ATOM 665 N N . ASP A 1 87 ? -23.447 -7.377 47.435 1.00 91.56 87 ASP A N 1
ATOM 666 C CA . ASP A 1 87 ? -22.947 -7.234 48.807 1.00 91.56 87 ASP A CA 1
ATOM 667 C C . ASP A 1 87 ? -23.788 -6.237 49.623 1.00 91.56 87 ASP A C 1
ATOM 669 O O . ASP A 1 87 ? -24.163 -6.524 50.758 1.00 91.56 87 ASP A O 1
ATOM 673 N N . ALA A 1 88 ? -24.156 -5.092 49.035 1.00 89.00 88 ALA A N 1
ATOM 674 C CA . ALA A 1 88 ? -25.003 -4.082 49.679 1.00 89.00 88 ALA A CA 1
ATOM 675 C C . ALA A 1 88 ? -26.438 -4.580 49.933 1.00 89.00 88 ALA A C 1
ATOM 677 O O . ALA A 1 88 ? -27.082 -4.178 50.900 1.00 89.00 88 ALA A O 1
ATOM 678 N N . LEU A 1 89 ? -26.947 -5.472 49.079 1.00 89.56 89 LEU A N 1
ATOM 679 C CA . LEU A 1 89 ? -28.229 -6.149 49.297 1.00 89.56 89 LEU A CA 1
ATOM 680 C C . LEU A 1 89 ? -28.148 -7.224 50.391 1.00 89.56 89 LEU A C 1
ATOM 682 O O . LEU A 1 89 ? -29.174 -7.560 50.975 1.00 89.56 89 LEU A O 1
ATOM 686 N N . ALA A 1 90 ? -26.957 -7.767 50.654 1.00 89.81 90 ALA A N 1
ATOM 687 C CA . ALA A 1 90 ? -26.717 -8.774 51.686 1.00 89.81 90 ALA A CA 1
ATOM 688 C C . ALA A 1 90 ? -26.348 -8.174 53.060 1.00 89.81 90 ALA A C 1
ATOM 690 O O . ALA A 1 90 ? -26.357 -8.896 54.056 1.00 89.81 90 ALA A O 1
ATOM 691 N N . SER A 1 91 ? -26.013 -6.881 53.136 1.00 85.25 91 SER A N 1
ATOM 692 C CA . SER A 1 91 ? -25.688 -6.193 54.393 1.00 85.25 91 SER A CA 1
ATOM 693 C C . SER A 1 91 ? -26.935 -5.794 55.190 1.00 85.25 91 SER A C 1
ATOM 695 O O . SER A 1 91 ? -27.871 -5.233 54.626 1.00 85.25 91 SER A O 1
ATOM 697 N N . GLU A 1 92 ? -26.924 -6.010 56.511 1.00 84.81 92 GLU A N 1
ATOM 698 C CA . GLU A 1 92 ? -27.974 -5.549 57.431 1.00 84.81 92 GLU A CA 1
ATOM 699 C C . GLU A 1 92 ? -27.449 -4.442 58.375 1.00 84.81 92 GLU A C 1
ATOM 701 O O . GLU A 1 92 ? -26.439 -4.659 59.053 1.00 84.81 92 GLU A O 1
ATOM 706 N N . PRO A 1 93 ? -28.125 -3.277 58.483 1.00 80.44 93 PRO A N 1
ATOM 707 C CA . PRO A 1 93 ? -29.308 -2.864 57.722 1.00 80.44 93 PRO A CA 1
ATOM 708 C C . PRO A 1 93 ? -28.968 -2.478 56.272 1.00 80.44 93 PRO A C 1
ATOM 710 O O . PRO A 1 93 ? -27.905 -1.925 55.998 1.00 80.44 93 PRO A O 1
ATOM 713 N N . VAL A 1 94 ? -29.903 -2.735 55.354 1.00 84.12 94 VAL A N 1
ATOM 714 C CA . VAL A 1 94 ? -29.761 -2.377 53.936 1.00 84.12 94 VAL A CA 1
ATOM 715 C C . VAL A 1 94 ? -29.869 -0.860 53.774 1.00 84.12 94 VAL A C 1
ATOM 717 O O . VAL A 1 94 ? -30.882 -0.261 54.137 1.00 84.12 94 VAL A O 1
ATOM 720 N N . ASP A 1 95 ? -28.851 -0.235 53.185 1.00 85.88 95 ASP A N 1
ATOM 721 C CA . ASP A 1 95 ? -28.901 1.173 52.787 1.00 85.88 95 ASP A CA 1
ATOM 722 C C . ASP A 1 95 ? -29.575 1.314 51.409 1.00 85.88 95 ASP A C 1
ATOM 724 O O . ASP A 1 95 ? -28.955 1.132 50.356 1.00 85.88 95 ASP A O 1
ATOM 728 N N . GLU A 1 96 ? -30.868 1.649 51.409 1.00 87.31 96 GLU A N 1
ATOM 729 C CA . GLU A 1 96 ? -31.660 1.830 50.184 1.00 87.31 96 GLU A CA 1
ATOM 730 C C . GLU A 1 96 ? -31.105 2.930 49.259 1.00 87.31 96 GLU A C 1
ATOM 732 O O . GLU A 1 96 ? -31.221 2.834 48.031 1.00 87.31 96 GLU A O 1
ATOM 737 N N . THR A 1 97 ? -30.464 3.965 49.818 1.00 88.75 97 THR A N 1
ATOM 738 C CA . THR A 1 97 ? -29.913 5.072 49.024 1.00 88.75 97 THR A CA 1
ATOM 739 C C . THR A 1 97 ? -28.711 4.604 48.209 1.00 88.75 97 THR A C 1
ATOM 741 O O . THR A 1 97 ? -28.648 4.854 46.997 1.00 88.75 97 THR A O 1
ATOM 744 N N . LEU A 1 98 ? -27.822 3.824 48.834 1.00 87.06 98 LEU A N 1
ATOM 745 C CA . LEU A 1 98 ? -26.666 3.209 48.190 1.00 87.06 98 LEU A CA 1
ATOM 746 C C . LEU A 1 98 ? -27.104 2.235 47.090 1.00 87.06 98 LEU A C 1
ATOM 748 O O . LEU A 1 98 ? -26.623 2.341 45.959 1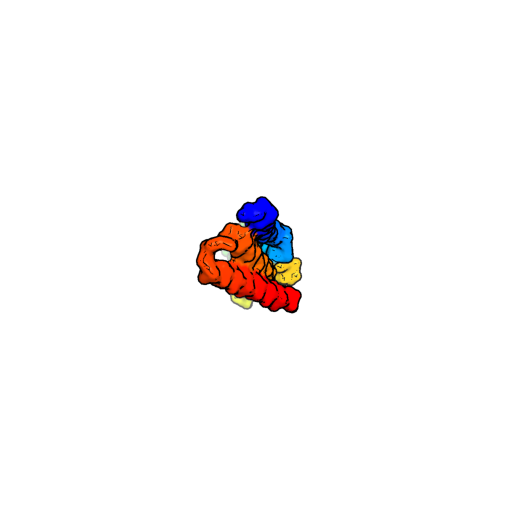.00 87.06 98 LEU A O 1
ATOM 752 N N . VAL A 1 99 ? -28.067 1.355 47.377 1.00 89.75 99 VAL A N 1
ATOM 753 C CA . VAL A 1 99 ? -28.592 0.374 46.411 1.00 89.75 99 VAL A CA 1
ATOM 754 C C . VAL A 1 99 ? -29.185 1.058 45.173 1.00 89.75 99 VAL A C 1
ATOM 756 O O . VAL A 1 99 ? -28.899 0.640 44.048 1.00 89.75 99 VAL A O 1
ATOM 759 N N . SER A 1 100 ? -29.961 2.136 45.339 1.00 91.19 100 SER A N 1
ATOM 760 C CA . SER A 1 100 ? -30.527 2.875 44.195 1.00 91.19 100 SER A CA 1
ATOM 761 C C . SER A 1 100 ? -29.443 3.519 43.316 1.00 91.19 100 SER A C 1
ATOM 763 O O . SER A 1 100 ? -29.520 3.483 42.081 1.00 91.19 100 SER A O 1
ATOM 765 N N . SER A 1 101 ? -28.385 4.046 43.945 1.00 92.00 101 SER A N 1
ATOM 766 C CA . SER A 1 101 ? -27.265 4.675 43.244 1.00 92.00 101 SER A CA 1
ATOM 767 C C . SER A 1 101 ? -26.449 3.650 42.449 1.00 92.00 101 SER A C 1
ATOM 769 O O . SER A 1 101 ? -26.087 3.902 41.297 1.00 92.00 101 SER A O 1
ATOM 771 N N . LEU A 1 102 ? -26.223 2.463 43.026 1.00 91.81 102 LEU A N 1
ATOM 772 C CA . LEU A 1 102 ? -25.511 1.362 42.383 1.00 91.81 102 LEU A CA 1
ATOM 773 C C . LEU A 1 102 ? -26.312 0.783 41.215 1.00 91.81 102 LEU A C 1
ATOM 775 O O . LEU A 1 102 ? -25.732 0.554 40.158 1.00 91.81 102 LEU A O 1
ATOM 779 N N . ARG A 1 103 ? -27.640 0.634 41.343 1.00 92.94 103 ARG A N 1
ATOM 780 C CA . ARG A 1 103 ? -28.504 0.219 40.220 1.00 92.94 103 ARG A CA 1
ATOM 781 C C . ARG A 1 103 ? -28.449 1.197 39.054 1.00 92.94 103 ARG A C 1
ATOM 783 O O . ARG A 1 103 ? -28.267 0.781 37.915 1.00 92.94 103 ARG A O 1
ATOM 790 N N . THR A 1 104 ? -28.541 2.495 39.337 1.00 94.06 104 THR A N 1
ATOM 791 C CA . THR A 1 104 ? -28.471 3.528 38.292 1.00 94.06 104 THR A CA 1
ATOM 792 C C . THR A 1 104 ? -27.125 3.481 37.561 1.00 94.06 104 THR A C 1
ATOM 794 O O . THR A 1 104 ? -27.074 3.526 36.331 1.00 94.06 104 THR A O 1
ATOM 797 N N . LYS A 1 105 ? -26.018 3.325 38.304 1.00 92.81 105 LYS A N 1
ATOM 798 C CA . LYS A 1 105 ? -24.683 3.138 37.714 1.00 92.81 105 LYS A CA 1
ATOM 799 C C . LYS A 1 105 ? -24.586 1.853 36.894 1.00 92.81 105 LYS A C 1
ATOM 801 O O . LYS A 1 105 ? -24.041 1.883 35.795 1.00 92.81 105 LYS A O 1
ATOM 806 N N . GLN A 1 106 ? -25.131 0.747 37.396 1.00 93.69 106 GLN A N 1
ATOM 807 C CA . GLN A 1 106 ? -25.149 -0.543 36.709 1.00 93.69 106 GLN A CA 1
ATOM 808 C C . GLN A 1 106 ? -25.877 -0.449 35.361 1.00 93.69 106 GLN A C 1
ATOM 810 O O . GLN A 1 106 ? -25.354 -0.916 34.351 1.00 93.69 106 GLN A O 1
ATOM 815 N N . GLU A 1 107 ? -27.054 0.179 35.320 1.00 93.94 107 GLU A N 1
ATOM 816 C CA . GLU A 1 107 ? -27.815 0.383 34.083 1.00 93.94 107 GLU A CA 1
ATOM 817 C C . GLU A 1 107 ? -27.072 1.288 33.092 1.00 93.94 107 GLU A C 1
ATOM 819 O O . GLU A 1 107 ? -26.997 0.966 31.903 1.00 93.94 107 GLU A O 1
ATOM 824 N N . GLY A 1 108 ? -26.453 2.369 33.579 1.00 93.56 108 GLY A N 1
ATOM 825 C CA . GLY A 1 108 ? -25.616 3.249 32.762 1.00 93.56 108 GLY A CA 1
ATOM 826 C C . GLY A 1 108 ? -24.428 2.513 32.136 1.00 93.56 108 GLY A C 1
ATOM 827 O O . GLY A 1 108 ? -24.226 2.571 30.923 1.00 93.56 108 GLY A O 1
ATOM 828 N N . LEU A 1 109 ? -23.675 1.753 32.937 1.00 92.81 109 LEU A N 1
ATOM 829 C CA . LEU A 1 109 ? -22.552 0.940 32.459 1.00 92.81 109 LEU A CA 1
ATOM 830 C C . LEU A 1 109 ? -23.011 -0.145 31.485 1.00 92.81 109 LEU A C 1
ATOM 832 O O . LEU A 1 109 ? -22.340 -0.391 30.480 1.00 92.81 109 LEU A O 1
ATOM 836 N N . ARG A 1 110 ? -24.184 -0.741 31.733 1.00 92.44 110 ARG A N 1
ATOM 837 C CA . ARG A 1 110 ? -24.790 -1.723 30.835 1.00 92.44 110 ARG A CA 1
ATOM 838 C C . ARG A 1 110 ? -25.059 -1.150 29.455 1.00 92.44 110 ARG A C 1
ATOM 840 O O . ARG A 1 110 ? -24.682 -1.761 28.458 1.00 92.44 110 ARG A O 1
ATOM 847 N N . ALA A 1 111 ? -25.664 0.031 29.388 1.00 93.56 111 ALA A N 1
ATOM 848 C CA . ALA A 1 111 ? -25.890 0.710 28.119 1.00 93.56 111 ALA A CA 1
ATOM 849 C C . ALA A 1 111 ? -24.565 1.022 27.397 1.00 93.56 111 ALA A C 1
ATOM 851 O O . ALA A 1 111 ? -24.452 0.813 26.188 1.00 93.56 111 ALA A O 1
ATOM 852 N N . LEU A 1 112 ? -23.544 1.466 28.137 1.00 91.75 112 LEU A N 1
ATOM 853 C CA . LEU A 1 112 ? -22.246 1.837 27.573 1.00 91.75 112 LEU A CA 1
ATOM 854 C C . LEU A 1 112 ? -21.461 0.644 27.012 1.00 91.75 112 LEU A C 1
ATOM 856 O O . LEU A 1 112 ? -20.929 0.749 25.906 1.00 91.75 112 LEU A O 1
ATOM 860 N N . TYR A 1 113 ? -21.365 -0.484 27.729 1.00 91.50 113 TYR A N 1
ATOM 861 C CA . TYR A 1 113 ? -20.623 -1.636 27.200 1.00 91.50 113 TYR A CA 1
ATOM 862 C C . TYR A 1 113 ? -21.350 -2.273 26.006 1.00 91.50 113 TYR A C 1
ATOM 864 O O . TYR A 1 113 ? -20.693 -2.646 25.038 1.00 91.50 113 TYR A O 1
ATOM 872 N N . ILE A 1 114 ? -22.691 -2.340 26.016 1.00 91.62 114 ILE A N 1
ATOM 873 C CA . ILE A 1 114 ? -23.472 -2.862 24.878 1.00 91.62 114 ILE A CA 1
ATOM 874 C C . ILE A 1 114 ? -23.283 -1.976 23.643 1.00 91.62 114 ILE A C 1
ATOM 876 O O . ILE A 1 114 ? -23.121 -2.490 22.540 1.00 91.62 114 ILE A O 1
ATOM 880 N N . SER A 1 115 ? -23.263 -0.653 23.825 1.00 91.69 115 SER A N 1
ATOM 881 C CA . SER A 1 115 ? -22.995 0.296 22.740 1.00 91.69 115 SER A CA 1
ATOM 882 C C . SER A 1 115 ? -21.622 0.052 22.102 1.00 91.69 115 SER A C 1
ATOM 884 O O . SER A 1 115 ? -21.518 -0.081 20.882 1.00 91.69 115 SER A O 1
ATOM 886 N N . ASN A 1 116 ? -20.576 -0.095 22.924 1.00 90.75 116 ASN A N 1
ATOM 887 C CA . ASN A 1 116 ? -19.215 -0.315 22.434 1.00 90.75 116 ASN A CA 1
ATOM 888 C C . ASN A 1 116 ? -19.042 -1.657 21.713 1.00 90.75 116 ASN A C 1
ATOM 890 O O . ASN A 1 116 ? -18.228 -1.736 20.799 1.00 90.75 116 ASN A O 1
ATOM 894 N N . LEU A 1 117 ? -19.811 -2.688 22.080 1.00 88.94 117 LEU A N 1
ATOM 895 C CA . LEU A 1 117 ? -19.739 -4.019 21.465 1.00 88.94 117 LEU A CA 1
ATOM 896 C C . LEU A 1 117 ? -20.016 -3.995 19.951 1.00 88.94 117 LEU A C 1
ATOM 898 O O . LEU A 1 117 ? -19.501 -4.830 19.219 1.00 88.94 117 LEU A O 1
ATOM 902 N N . ASN A 1 118 ? -20.805 -3.031 19.470 1.00 88.31 118 ASN A N 1
ATOM 903 C CA . ASN A 1 118 ? -21.119 -2.894 18.045 1.00 88.31 118 ASN A CA 1
ATOM 904 C C . ASN A 1 118 ? -20.069 -2.091 17.259 1.00 88.31 118 ASN A C 1
ATOM 906 O O . ASN A 1 118 ? -20.141 -2.033 16.033 1.00 88.31 118 ASN A O 1
ATOM 910 N N . LEU A 1 119 ? -19.120 -1.445 17.944 1.00 90.56 119 LEU A N 1
ATOM 911 C CA . LEU A 1 119 ? -18.111 -0.573 17.332 1.00 90.56 119 LEU A CA 1
ATOM 912 C C . LEU A 1 119 ? -16.833 -1.317 16.936 1.00 90.56 119 LEU A C 1
ATOM 914 O O . LEU A 1 119 ? -15.954 -0.737 16.302 1.00 90.56 119 LEU A O 1
ATOM 918 N N . PHE A 1 120 ? -16.715 -2.595 17.293 1.00 92.06 120 PHE A N 1
ATOM 919 C CA . PHE A 1 120 ? -15.598 -3.426 16.878 1.00 92.06 120 PHE A CA 1
ATOM 920 C C . PHE A 1 120 ? -16.067 -4.845 16.517 1.00 92.06 120 PHE A C 1
ATOM 922 O O . PHE A 1 120 ? -17.042 -5.357 17.064 1.00 92.06 120 PHE A O 1
ATOM 929 N N . PRO A 1 121 ? -15.384 -5.507 15.576 1.00 91.56 121 PRO A N 1
ATOM 930 C CA . PRO A 1 121 ? -15.684 -6.885 15.217 1.00 91.56 121 PRO A CA 1
ATOM 931 C C . PRO A 1 121 ? -15.205 -7.880 16.287 1.00 91.56 121 PRO A C 1
ATOM 933 O O . PRO A 1 121 ? -14.008 -8.040 16.518 1.00 91.56 121 PRO A O 1
ATOM 936 N N . ASN A 1 122 ? -16.140 -8.634 16.874 1.00 89.44 122 ASN A N 1
ATOM 937 C CA . ASN A 1 122 ? -15.848 -9.652 17.900 1.00 89.44 122 ASN A CA 1
ATOM 938 C C . ASN A 1 122 ? -14.996 -10.833 17.401 1.00 89.44 122 ASN A C 1
ATOM 940 O O . ASN A 1 122 ? -14.448 -11.573 18.212 1.00 89.44 122 ASN A O 1
ATOM 944 N N . ALA A 1 123 ? -14.875 -11.018 16.083 1.00 91.62 123 ALA A N 1
ATOM 945 C CA . ALA A 1 123 ? -14.117 -12.118 15.482 1.00 91.62 123 ALA A CA 1
ATOM 946 C C . ALA A 1 123 ? -12.611 -12.084 15.802 1.00 91.62 123 ALA A C 1
ATOM 948 O O . ALA A 1 123 ? -11.946 -13.104 15.661 1.00 91.62 123 ALA A O 1
ATOM 949 N N . TYR A 1 124 ? -12.087 -10.934 16.234 1.00 93.81 124 TYR A N 1
ATOM 950 C CA . TYR A 1 124 ? -10.670 -10.758 16.566 1.00 93.81 124 TYR A CA 1
ATOM 951 C C . TYR A 1 124 ? -10.403 -10.764 18.073 1.00 93.81 124 TYR A C 1
ATOM 953 O O . TYR A 1 124 ? -9.325 -10.371 18.504 1.00 93.81 124 TYR A O 1
ATOM 961 N N . ILE A 1 125 ? -11.365 -11.180 18.899 1.00 92.38 125 ILE A N 1
ATOM 962 C CA . ILE A 1 125 ? -11.092 -11.430 20.315 1.00 92.38 125 ILE A CA 1
ATOM 963 C C . ILE A 1 125 ? -10.387 -12.786 20.426 1.00 92.38 125 ILE A C 1
ATOM 965 O O . ILE A 1 125 ? -10.927 -13.811 20.009 1.00 92.38 125 ILE A O 1
ATOM 969 N N . THR A 1 126 ? -9.182 -12.796 20.993 1.00 92.19 126 THR A N 1
ATOM 970 C CA . THR A 1 126 ? -8.436 -14.026 21.267 1.00 92.19 126 THR A CA 1
ATOM 971 C C . THR A 1 126 ? -9.065 -14.811 22.413 1.00 92.19 126 THR A C 1
ATOM 973 O O . THR A 1 126 ? -9.841 -14.281 23.210 1.00 92.19 126 THR A O 1
ATOM 976 N N . TYR A 1 127 ? -8.681 -16.082 22.543 1.00 88.06 127 TYR A N 1
ATOM 977 C CA . TYR A 1 127 ? -9.075 -16.907 23.688 1.00 88.06 127 TYR A CA 1
ATOM 978 C C . TYR A 1 127 ? -8.728 -16.249 25.038 1.00 88.06 127 TYR A C 1
ATOM 980 O O . TYR A 1 127 ? -9.501 -16.342 25.987 1.00 88.06 127 TYR A O 1
ATOM 988 N N . ASP A 1 128 ? -7.619 -15.507 25.093 1.00 89.69 128 ASP A N 1
ATOM 989 C CA . ASP A 1 128 ? -7.160 -14.793 26.291 1.00 89.69 128 ASP A CA 1
ATOM 990 C C . ASP A 1 128 ? -7.975 -13.521 26.600 1.00 89.69 128 ASP A C 1
ATOM 992 O O . ASP A 1 128 ? -7.680 -12.798 27.554 1.00 89.69 128 ASP A O 1
ATOM 996 N N . GLY A 1 129 ? -8.993 -13.204 25.791 1.00 87.00 129 GLY A N 1
ATOM 997 C CA . GLY A 1 129 ? -9.839 -12.027 25.980 1.00 87.00 129 GLY A CA 1
ATOM 998 C C . GLY A 1 129 ? -9.121 -10.711 25.676 1.00 87.00 129 GLY A C 1
ATOM 999 O O . GLY A 1 129 ? -9.428 -9.683 26.292 1.00 87.00 129 GLY A O 1
ATOM 1000 N N . ASN A 1 130 ? -8.150 -10.740 24.759 1.00 92.00 130 ASN A N 1
ATOM 1001 C CA . ASN A 1 130 ? -7.481 -9.565 24.203 1.00 92.00 130 ASN A CA 1
ATOM 1002 C C . ASN A 1 130 ? -7.861 -9.392 22.728 1.00 92.00 130 ASN A C 1
ATOM 1004 O O . ASN A 1 130 ? -8.309 -10.332 22.079 1.00 92.00 130 ASN A O 1
ATOM 1008 N N . TYR A 1 131 ? -7.700 -8.182 22.201 1.00 93.00 131 TYR A N 1
ATOM 1009 C CA . TYR A 1 131 ? -8.011 -7.891 20.805 1.00 93.00 131 TYR A CA 1
ATOM 1010 C C . TYR A 1 131 ? -6.792 -8.136 19.913 1.00 93.00 131 TYR A C 1
ATOM 1012 O O . TYR A 1 131 ? -5.737 -7.532 20.119 1.00 93.00 131 TYR A O 1
ATOM 1020 N N . ASP A 1 132 ? -6.942 -9.005 18.917 1.00 94.94 132 ASP A N 1
ATOM 1021 C CA . ASP A 1 132 ? -5.917 -9.316 17.926 1.00 94.94 132 ASP A CA 1
ATOM 1022 C C . ASP A 1 132 ? -5.891 -8.252 16.819 1.00 94.94 132 ASP A C 1
ATOM 1024 O O . ASP A 1 132 ? -6.563 -8.325 15.783 1.00 94.94 132 ASP A O 1
ATOM 1028 N N . VAL A 1 133 ? -5.095 -7.219 17.079 1.00 93.69 133 VAL A N 1
ATOM 1029 C CA . VAL A 1 133 ? -4.810 -6.122 16.150 1.00 93.69 133 VAL A CA 1
ATOM 1030 C C . VAL A 1 133 ? -4.151 -6.645 14.873 1.00 93.69 133 VAL A C 1
ATOM 1032 O O . VAL A 1 133 ? -4.474 -6.167 13.785 1.00 93.69 133 VAL A O 1
ATOM 1035 N N . GLU A 1 134 ? -3.249 -7.622 14.978 1.00 93.69 134 GLU A N 1
ATOM 1036 C CA . GLU A 1 134 ? -2.464 -8.115 13.844 1.00 93.69 134 GLU A CA 1
ATOM 1037 C C . GLU A 1 134 ? -3.331 -8.919 12.877 1.00 93.69 134 GLU A C 1
ATOM 1039 O O . GLU A 1 134 ? -3.279 -8.677 11.667 1.00 93.69 134 GLU A O 1
ATOM 1044 N N . ALA A 1 135 ? -4.190 -9.803 13.391 1.00 93.94 135 ALA A N 1
ATOM 1045 C CA . ALA A 1 135 ? -5.142 -10.547 12.572 1.00 93.94 135 ALA A CA 1
ATOM 1046 C C . ALA A 1 135 ? -6.136 -9.613 11.867 1.00 93.94 135 ALA A C 1
ATOM 1048 O O . ALA A 1 135 ? -6.375 -9.760 10.663 1.00 93.94 135 ALA A O 1
ATOM 1049 N N . HIS A 1 136 ? -6.671 -8.612 12.579 1.00 95.06 136 HIS A N 1
ATOM 1050 C CA . HIS A 1 136 ? -7.581 -7.635 11.979 1.00 95.06 136 HIS A CA 1
ATOM 1051 C C . HIS A 1 136 ? -6.894 -6.831 10.874 1.00 95.06 136 HIS A C 1
ATOM 1053 O O . HIS A 1 136 ? -7.421 -6.701 9.765 1.00 95.06 136 HIS A O 1
ATOM 1059 N N . LEU A 1 137 ? -5.684 -6.339 11.144 1.00 94.94 137 LEU A N 1
ATOM 1060 C CA . LEU A 1 137 ? -4.891 -5.593 10.178 1.00 94.94 137 LEU A CA 1
ATOM 1061 C C . LEU A 1 137 ? -4.562 -6.453 8.947 1.00 94.94 137 LEU A C 1
ATOM 1063 O O . LEU A 1 137 ? -4.718 -5.990 7.816 1.00 94.94 137 LEU A O 1
ATOM 1067 N N . GLY A 1 138 ? -4.163 -7.710 9.153 1.00 93.69 138 GLY A N 1
ATOM 1068 C CA . GLY A 1 138 ? -3.869 -8.666 8.089 1.00 93.69 138 GLY A CA 1
ATOM 1069 C C . GLY A 1 138 ? -5.069 -8.916 7.177 1.00 93.69 138 GLY A C 1
ATOM 1070 O O . GLY A 1 138 ? -4.927 -8.880 5.954 1.00 93.69 138 GLY A O 1
ATOM 1071 N N . GLN A 1 139 ? -6.267 -9.078 7.745 1.00 94.69 139 GLN A N 1
ATOM 1072 C CA . GLN A 1 139 ? -7.493 -9.236 6.963 1.00 94.69 139 GLN A CA 1
ATOM 1073 C C . GLN A 1 139 ? -7.832 -7.978 6.152 1.00 94.69 139 GLN A C 1
ATOM 1075 O O . GLN A 1 139 ? -8.222 -8.085 4.986 1.00 94.69 139 GLN A O 1
ATOM 1080 N N . LEU A 1 140 ? -7.656 -6.787 6.730 1.00 94.69 140 LEU A N 1
ATOM 1081 C CA . LEU A 1 140 ? -7.877 -5.533 6.009 1.00 94.69 140 LEU A CA 1
ATOM 1082 C C . LEU A 1 140 ? -6.873 -5.342 4.866 1.00 94.69 140 LEU A C 1
ATOM 1084 O O . LEU A 1 140 ? -7.261 -4.890 3.789 1.00 94.69 140 LEU A O 1
ATOM 1088 N N . TYR A 1 141 ? -5.603 -5.713 5.055 1.00 93.75 141 TYR A N 1
ATOM 1089 C CA . TYR A 1 141 ? -4.615 -5.703 3.972 1.00 93.75 141 TYR A CA 1
ATOM 1090 C C . TYR A 1 141 ? -4.939 -6.722 2.886 1.00 93.75 141 TYR A C 1
ATOM 1092 O O . TYR A 1 141 ? -4.859 -6.386 1.709 1.00 93.75 141 TYR A O 1
ATOM 1100 N N . ALA A 1 142 ? -5.333 -7.939 3.262 1.00 93.81 142 ALA A N 1
ATOM 1101 C CA . ALA A 1 142 ? -5.702 -8.976 2.306 1.00 93.81 142 ALA A CA 1
ATOM 1102 C C . ALA A 1 142 ? -6.908 -8.550 1.458 1.00 93.81 142 ALA A C 1
ATOM 1104 O O . ALA A 1 142 ? -6.893 -8.714 0.240 1.00 93.81 142 ALA A O 1
ATOM 1105 N N . ARG A 1 143 ? -7.923 -7.941 2.081 1.00 94.31 143 ARG A N 1
ATOM 1106 C CA . ARG A 1 143 ? -9.081 -7.384 1.374 1.00 94.31 143 ARG A CA 1
ATOM 1107 C C . ARG A 1 143 ? -8.685 -6.224 0.463 1.00 94.31 143 ARG A C 1
ATOM 1109 O O . ARG A 1 143 ? -9.057 -6.206 -0.703 1.00 94.31 143 ARG A O 1
ATOM 1116 N N . ALA A 1 144 ? -7.875 -5.294 0.960 1.00 92.88 144 ALA A N 1
ATOM 1117 C CA . ALA A 1 144 ? -7.400 -4.178 0.154 1.00 92.88 144 ALA A CA 1
ATOM 1118 C C . ALA A 1 144 ? -6.559 -4.639 -1.047 1.00 92.88 144 ALA A C 1
ATOM 1120 O O . ALA A 1 144 ? -6.690 -4.069 -2.122 1.00 92.88 144 ALA A O 1
ATOM 1121 N N . ALA A 1 145 ? -5.755 -5.693 -0.895 1.00 90.50 145 ALA A N 1
ATOM 1122 C CA . ALA A 1 145 ? -4.983 -6.281 -1.988 1.00 90.50 145 ALA A CA 1
ATOM 1123 C C . ALA A 1 145 ? -5.863 -6.926 -3.076 1.00 90.50 145 ALA A C 1
ATOM 1125 O O . ALA A 1 145 ? -5.416 -7.071 -4.210 1.00 90.50 145 ALA A O 1
ATOM 1126 N N . GLN A 1 146 ? -7.096 -7.327 -2.743 1.00 92.25 146 GLN A N 1
ATOM 1127 C CA . GLN A 1 146 ? -8.076 -7.815 -3.720 1.00 92.25 146 GLN A CA 1
ATOM 1128 C C . GLN A 1 146 ? -8.768 -6.662 -4.455 1.00 92.25 146 GLN A C 1
ATOM 1130 O O . GLN A 1 146 ? -9.035 -6.772 -5.650 1.00 92.25 146 GLN A O 1
ATOM 1135 N N . ASP A 1 147 ? -9.043 -5.563 -3.750 1.00 91.88 147 ASP A N 1
ATOM 1136 C CA . ASP A 1 147 ? -9.798 -4.427 -4.287 1.00 91.88 147 ASP A CA 1
ATOM 1137 C C . ASP A 1 147 ? -8.931 -3.469 -5.120 1.00 91.88 147 ASP A C 1
ATOM 1139 O O . ASP A 1 147 ? -9.422 -2.828 -6.053 1.00 91.88 147 ASP A O 1
ATOM 1143 N N . MET A 1 148 ? -7.646 -3.331 -4.783 1.00 90.88 148 MET A N 1
ATOM 1144 C CA . MET A 1 148 ? -6.741 -2.405 -5.456 1.00 90.88 148 MET A CA 1
ATOM 1145 C C . MET A 1 148 ? -5.325 -2.958 -5.578 1.00 90.88 148 MET A C 1
ATOM 1147 O O . MET A 1 148 ? -4.869 -3.759 -4.768 1.00 90.88 148 MET A O 1
ATOM 1151 N N . ASP A 1 149 ? -4.606 -2.477 -6.590 1.00 90.00 149 ASP A N 1
ATOM 1152 C CA . ASP A 1 149 ? -3.193 -2.795 -6.739 1.00 90.00 149 ASP A CA 1
ATOM 1153 C C . ASP A 1 149 ? -2.362 -2.061 -5.678 1.00 90.00 149 ASP A C 1
ATOM 1155 O O . ASP A 1 149 ? -2.436 -0.834 -5.545 1.00 90.00 149 ASP A O 1
ATOM 1159 N N . LEU A 1 150 ? -1.588 -2.848 -4.932 1.00 90.81 150 LEU A N 1
ATOM 1160 C CA . LEU A 1 150 ? -0.680 -2.416 -3.872 1.00 90.81 150 LEU A CA 1
ATOM 1161 C C . LEU A 1 150 ? 0.784 -2.712 -4.218 1.00 90.81 150 LEU A C 1
ATOM 1163 O O . LEU A 1 150 ? 1.657 -2.448 -3.394 1.00 90.81 150 LEU A O 1
ATOM 1167 N N . ASN A 1 151 ? 1.068 -3.309 -5.382 1.00 92.12 151 ASN A N 1
ATOM 1168 C CA . ASN A 1 151 ? 2.403 -3.776 -5.734 1.00 92.12 151 ASN A CA 1
ATOM 1169 C C . ASN A 1 151 ? 3.054 -2.885 -6.809 1.00 92.12 151 ASN A C 1
ATOM 1171 O O . ASN A 1 151 ? 2.995 -3.190 -8.004 1.00 92.12 151 ASN A O 1
ATOM 1175 N N . PRO A 1 152 ? 3.765 -1.816 -6.409 1.00 88.19 152 PRO A N 1
ATOM 1176 C CA . PRO A 1 152 ? 4.448 -0.939 -7.355 1.00 88.19 152 PRO A CA 1
ATOM 1177 C C . PRO A 1 152 ? 5.606 -1.636 -8.075 1.00 88.19 152 PRO A C 1
ATOM 1179 O O . PRO A 1 152 ? 5.934 -1.262 -9.202 1.00 88.19 152 PRO A O 1
ATOM 1182 N N . GLN A 1 153 ? 6.223 -2.651 -7.457 1.00 89.81 153 GLN A N 1
ATOM 1183 C CA . GLN A 1 153 ? 7.437 -3.277 -7.977 1.00 89.81 153 GLN A CA 1
ATOM 1184 C C . GLN A 1 153 ? 7.192 -3.939 -9.332 1.00 89.81 153 GLN A C 1
ATOM 1186 O O . GLN A 1 153 ? 7.979 -3.754 -10.257 1.00 89.81 153 GLN A O 1
ATOM 1191 N N . LEU A 1 154 ? 6.053 -4.620 -9.486 1.00 90.44 154 LEU A N 1
ATOM 1192 C CA . LEU A 1 154 ? 5.678 -5.255 -10.749 1.00 90.44 154 LEU A CA 1
ATOM 1193 C C . LEU A 1 154 ? 5.645 -4.242 -11.906 1.00 90.44 154 LEU A C 1
ATOM 1195 O O . LEU A 1 154 ? 6.113 -4.520 -13.012 1.00 90.44 154 LEU A O 1
ATOM 1199 N N . HIS A 1 155 ? 5.118 -3.048 -11.645 1.00 89.00 155 HIS A N 1
ATOM 1200 C CA . HIS A 1 155 ? 5.037 -1.974 -12.628 1.00 89.00 155 HIS A CA 1
ATOM 1201 C C . HIS A 1 155 ? 6.399 -1.327 -12.907 1.00 89.00 155 HIS A C 1
ATOM 1203 O O . HIS A 1 155 ? 6.697 -1.000 -14.058 1.00 89.00 155 HIS A O 1
ATOM 1209 N N . LEU A 1 156 ? 7.252 -1.184 -11.889 1.00 88.31 156 LEU A N 1
ATOM 1210 C CA . LEU A 1 156 ? 8.619 -0.681 -12.053 1.00 88.31 156 LEU A CA 1
ATOM 1211 C C . LEU A 1 156 ? 9.481 -1.626 -12.893 1.00 88.31 156 LEU A C 1
ATOM 1213 O O . LEU A 1 156 ? 10.195 -1.162 -13.784 1.00 88.31 156 LEU A O 1
ATOM 1217 N N . ASP A 1 157 ? 9.366 -2.933 -12.671 1.00 89.50 157 ASP A N 1
ATOM 1218 C CA . ASP A 1 157 ? 10.110 -3.944 -13.423 1.00 89.50 157 ASP A CA 1
ATOM 1219 C C . ASP A 1 157 ? 9.699 -3.931 -14.902 1.00 89.50 157 ASP A C 1
ATOM 1221 O O . ASP A 1 157 ? 10.543 -3.901 -15.801 1.00 89.50 157 ASP A O 1
ATOM 1225 N N . GLN A 1 158 ? 8.394 -3.845 -15.179 1.00 87.19 158 GLN A N 1
ATOM 1226 C CA . GLN A 1 158 ? 7.893 -3.696 -16.548 1.00 87.19 158 GLN A CA 1
ATOM 1227 C C . GLN A 1 158 ? 8.358 -2.385 -17.193 1.00 87.19 158 GLN A C 1
ATOM 1229 O O . GLN A 1 158 ? 8.749 -2.371 -18.363 1.00 87.19 158 GLN A O 1
ATOM 1234 N N . ALA A 1 159 ? 8.350 -1.276 -16.450 1.00 84.94 159 ALA A N 1
ATOM 1235 C CA . ALA A 1 159 ? 8.844 0.004 -16.945 1.00 84.94 159 ALA A CA 1
ATOM 1236 C C . ALA A 1 159 ? 10.344 -0.056 -17.287 1.00 84.94 159 ALA A C 1
ATOM 1238 O O . ALA A 1 159 ? 10.763 0.479 -18.318 1.00 84.94 159 ALA A O 1
ATOM 1239 N N . ALA A 1 160 ? 11.138 -0.756 -16.471 1.00 86.31 160 ALA A N 1
ATOM 1240 C CA . ALA A 1 160 ? 12.563 -0.965 -16.703 1.00 86.31 160 ALA A CA 1
ATOM 1241 C C . ALA A 1 160 ? 12.826 -1.754 -17.995 1.00 86.31 160 ALA A C 1
ATOM 1243 O O . ALA A 1 160 ? 13.711 -1.373 -18.764 1.00 86.31 160 ALA A O 1
ATOM 1244 N N . LEU A 1 161 ? 12.023 -2.784 -18.289 1.00 86.31 161 L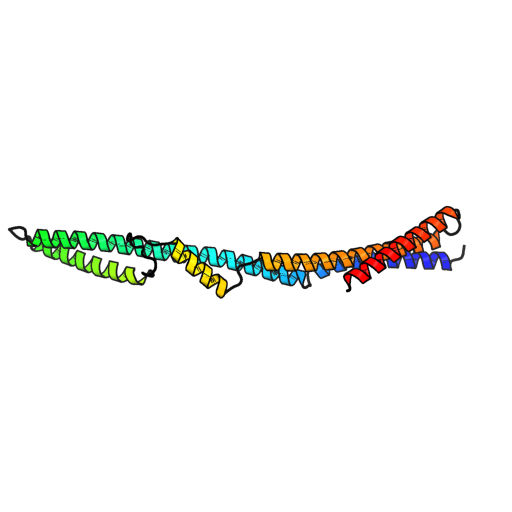EU A N 1
ATOM 1245 C CA . LEU A 1 161 ? 12.120 -3.537 -19.546 1.00 86.31 161 LEU A CA 1
ATOM 1246 C C . LEU A 1 161 ? 11.880 -2.642 -20.770 1.00 86.31 161 LEU A C 1
ATOM 1248 O O . LEU A 1 161 ? 12.674 -2.654 -21.714 1.00 86.31 161 LEU A O 1
ATOM 1252 N N . TYR A 1 162 ? 10.834 -1.812 -20.740 1.00 84.25 162 TYR A N 1
ATOM 1253 C CA . TYR A 1 162 ? 10.554 -0.878 -21.834 1.00 84.25 162 TYR A CA 1
ATOM 1254 C C . TYR A 1 162 ? 11.650 0.182 -21.990 1.00 84.25 162 TYR A C 1
ATOM 1256 O O . TYR A 1 162 ? 12.038 0.508 -23.112 1.00 84.25 162 TYR A O 1
ATOM 1264 N N . ASN A 1 163 ? 12.195 0.692 -20.884 1.00 82.44 163 ASN A N 1
ATOM 1265 C CA . ASN A 1 163 ? 13.310 1.635 -20.926 1.00 82.44 163 ASN A CA 1
ATOM 1266 C C . ASN A 1 163 ? 14.582 1.009 -21.498 1.00 82.44 163 ASN A C 1
ATOM 1268 O O . ASN A 1 163 ? 15.250 1.638 -22.320 1.00 82.44 163 ASN A O 1
ATOM 1272 N N . ALA A 1 164 ? 14.891 -0.235 -21.129 1.00 83.44 164 ALA A N 1
ATOM 1273 C CA . ALA A 1 164 ? 16.020 -0.961 -21.692 1.00 83.44 164 ALA A CA 1
ATOM 1274 C C . ALA A 1 164 ? 15.862 -1.142 -23.211 1.00 83.44 164 ALA A C 1
ATOM 1276 O O . ALA A 1 164 ? 16.820 -0.934 -23.955 1.00 83.44 164 ALA A O 1
ATOM 1277 N N . GLN A 1 165 ? 14.654 -1.456 -23.690 1.00 81.44 165 GLN A N 1
ATOM 1278 C CA . GLN A 1 165 ? 14.383 -1.576 -25.124 1.00 81.44 165 GLN A CA 1
ATOM 1279 C C . GLN A 1 165 ? 14.589 -0.244 -25.864 1.00 81.44 165 GLN A C 1
ATOM 1281 O O . GLN A 1 165 ? 15.290 -0.203 -26.877 1.00 81.44 165 GLN A O 1
ATOM 1286 N N . VAL A 1 166 ? 14.049 0.861 -25.334 1.00 81.75 166 VAL A N 1
ATOM 1287 C CA . VAL A 1 166 ? 14.234 2.206 -25.912 1.00 81.75 166 VAL A CA 1
ATOM 1288 C C . VAL A 1 166 ? 15.714 2.594 -25.939 1.00 81.75 166 VAL A C 1
ATOM 1290 O O . VAL A 1 166 ? 16.206 3.093 -26.952 1.00 81.75 166 VAL A O 1
ATOM 1293 N N . GLN A 1 167 ? 16.445 2.319 -24.857 1.00 80.88 167 GLN A N 1
ATOM 1294 C CA . GLN A 1 167 ? 17.868 2.629 -24.752 1.00 80.88 167 GLN A CA 1
ATOM 1295 C C . GLN A 1 167 ? 18.701 1.875 -25.802 1.00 80.88 167 GLN A C 1
ATOM 1297 O O . GLN A 1 167 ? 19.605 2.457 -26.401 1.00 80.88 167 GLN A O 1
ATOM 1302 N N . ARG A 1 168 ? 18.376 0.608 -26.086 1.00 79.56 168 ARG A N 1
ATOM 1303 C CA . ARG A 1 168 ? 19.067 -0.178 -27.121 1.00 79.56 168 ARG A CA 1
ATOM 1304 C C . ARG A 1 168 ? 18.836 0.367 -28.531 1.00 79.56 168 ARG A C 1
ATOM 1306 O O . ARG A 1 168 ? 19.800 0.526 -29.278 1.00 79.56 168 ARG A O 1
ATOM 1313 N N . ILE A 1 169 ? 17.593 0.712 -28.878 1.00 79.69 169 ILE A N 1
ATOM 1314 C CA . ILE A 1 169 ? 17.269 1.328 -30.179 1.00 79.69 169 ILE A CA 1
ATOM 1315 C C . ILE A 1 169 ? 17.994 2.673 -30.325 1.00 79.69 169 ILE A C 1
ATOM 1317 O O . ILE A 1 169 ? 18.531 2.990 -31.387 1.00 79.69 169 ILE A O 1
ATOM 1321 N N . GLN A 1 170 ? 18.076 3.449 -29.243 1.00 79.12 170 GLN A N 1
ATOM 1322 C CA . GLN A 1 170 ? 18.806 4.709 -29.245 1.00 79.12 170 GLN A CA 1
ATOM 1323 C C . GLN A 1 170 ? 20.310 4.515 -29.486 1.00 79.12 170 GLN A C 1
ATOM 1325 O O . GLN A 1 170 ? 20.898 5.271 -30.261 1.00 79.12 170 GLN A O 1
ATOM 1330 N N . TYR A 1 171 ? 20.935 3.508 -28.872 1.00 80.06 171 TYR A N 1
ATOM 1331 C CA . TYR A 1 171 ? 22.343 3.202 -29.134 1.00 80.06 171 TYR A CA 1
ATOM 1332 C C . TYR A 1 171 ? 22.591 2.805 -30.593 1.00 80.06 171 TYR A C 1
ATOM 1334 O O . TYR A 1 171 ? 23.563 3.278 -31.185 1.00 80.06 171 TYR A O 1
ATOM 1342 N N . ALA A 1 172 ? 21.694 2.021 -31.199 1.00 80.06 172 ALA A N 1
ATOM 1343 C CA . ALA A 1 172 ? 21.780 1.675 -32.619 1.00 80.06 172 ALA A CA 1
ATOM 1344 C C . ALA A 1 172 ? 21.718 2.929 -33.516 1.00 80.06 172 ALA A C 1
ATOM 1346 O O . ALA A 1 172 ? 22.548 3.098 -34.411 1.00 80.06 172 ALA A O 1
ATOM 1347 N N . LEU A 1 173 ? 20.801 3.861 -33.224 1.00 78.00 173 LEU A N 1
ATOM 1348 C CA . LEU A 1 173 ? 20.692 5.142 -33.936 1.00 78.00 173 LEU A CA 1
ATOM 1349 C C . LEU A 1 173 ? 21.944 6.017 -33.778 1.00 78.00 173 LEU A C 1
ATOM 1351 O O . LEU A 1 173 ? 22.395 6.619 -34.751 1.00 78.00 173 LEU A O 1
ATOM 1355 N N . MET A 1 174 ? 22.535 6.073 -32.580 1.00 76.88 174 MET A N 1
ATOM 1356 C CA . MET A 1 174 ? 23.781 6.815 -32.350 1.00 76.88 174 MET A CA 1
ATOM 1357 C C . MET A 1 174 ? 24.958 6.222 -33.135 1.00 76.88 174 MET A C 1
ATOM 1359 O O . MET A 1 174 ? 25.737 6.977 -33.715 1.00 76.88 174 MET A O 1
ATOM 1363 N N . MET A 1 175 ? 25.073 4.892 -33.202 1.00 79.00 175 MET A N 1
ATOM 1364 C CA . MET A 1 175 ? 26.114 4.223 -33.994 1.00 79.00 175 MET A CA 1
ATOM 1365 C C . MET A 1 175 ? 25.952 4.480 -35.497 1.00 79.00 175 MET A C 1
ATOM 1367 O O . MET A 1 175 ? 26.934 4.775 -36.180 1.00 79.00 175 MET A O 1
ATOM 1371 N N . LEU A 1 176 ? 24.717 4.449 -36.010 1.00 75.88 176 LEU A N 1
ATOM 1372 C CA . LEU A 1 176 ? 24.426 4.797 -37.405 1.00 75.88 176 LEU A CA 1
ATOM 1373 C C . LEU A 1 176 ? 24.765 6.261 -37.714 1.00 75.88 176 LEU A C 1
ATOM 1375 O O . LEU A 1 176 ? 25.368 6.550 -38.748 1.00 75.88 176 LEU A O 1
ATOM 1379 N N . ALA A 1 177 ? 24.442 7.185 -36.808 1.00 76.12 177 ALA A N 1
ATOM 1380 C CA . ALA A 1 177 ? 24.813 8.587 -36.967 1.00 76.12 177 ALA A CA 1
ATOM 1381 C C . ALA A 1 177 ? 26.341 8.779 -36.960 1.00 76.12 177 ALA A C 1
ATOM 1383 O O . ALA A 1 177 ? 26.870 9.499 -37.804 1.00 76.12 177 ALA A O 1
ATOM 1384 N N . ALA A 1 178 ? 27.068 8.087 -36.076 1.00 76.88 178 ALA A N 1
ATOM 1385 C CA . ALA A 1 178 ? 28.531 8.111 -36.061 1.00 76.88 178 ALA A CA 1
ATOM 1386 C C . ALA A 1 178 ? 29.132 7.564 -37.369 1.00 76.88 178 ALA A C 1
ATOM 1388 O O . ALA A 1 178 ? 30.073 8.144 -37.907 1.00 76.88 178 ALA A O 1
ATOM 1389 N N . SER A 1 179 ? 28.559 6.495 -37.929 1.00 78.69 179 SER A N 1
ATOM 1390 C CA . SER A 1 179 ? 28.951 5.969 -39.243 1.00 78.69 179 SER A CA 1
ATOM 1391 C C . SER A 1 179 ? 28.798 7.022 -40.347 1.00 78.69 179 SER A C 1
ATOM 1393 O O . SER A 1 179 ? 29.751 7.285 -41.085 1.00 78.69 179 SER A O 1
ATOM 1395 N N . LEU A 1 180 ? 27.639 7.691 -40.411 1.00 75.56 180 LEU A N 1
ATOM 1396 C CA . LEU A 1 180 ? 27.376 8.775 -41.365 1.00 75.56 180 LEU A CA 1
ATOM 1397 C C . LEU A 1 180 ? 28.364 9.934 -41.206 1.00 75.56 180 LEU A C 1
ATOM 1399 O O . LEU A 1 180 ? 28.837 10.472 -42.206 1.00 75.56 180 LEU A O 1
ATOM 1403 N N . PHE A 1 181 ? 28.718 10.284 -39.969 1.00 76.19 181 PHE A N 1
ATOM 1404 C CA . PHE A 1 181 ? 29.731 11.296 -39.691 1.00 76.19 181 PHE A CA 1
ATOM 1405 C C . PHE A 1 181 ? 31.098 10.923 -40.276 1.00 76.19 181 PHE A C 1
ATOM 1407 O O . PHE A 1 181 ? 31.725 11.742 -40.949 1.00 76.19 181 PHE A O 1
ATOM 1414 N N . PHE A 1 182 ? 31.557 9.684 -40.076 1.00 75.38 182 PHE A N 1
ATOM 1415 C CA . PHE A 1 182 ? 32.841 9.238 -40.621 1.00 75.38 182 PHE A CA 1
ATOM 1416 C C . PHE A 1 182 ? 32.837 9.193 -42.150 1.00 75.38 182 PHE A C 1
ATOM 1418 O O . PHE A 1 182 ? 33.786 9.673 -42.770 1.00 75.38 182 PHE A O 1
ATOM 1425 N N . PHE A 1 183 ? 31.755 8.716 -42.773 1.00 70.06 183 PHE A N 1
ATOM 1426 C CA . PHE A 1 183 ? 31.608 8.767 -44.231 1.00 70.06 183 PHE A CA 1
ATOM 1427 C C . PHE A 1 183 ? 31.594 10.204 -44.768 1.00 70.06 183 PHE A C 1
ATOM 1429 O O . PHE A 1 183 ? 32.223 10.488 -45.791 1.00 70.06 183 PHE A O 1
ATOM 1436 N N . ALA A 1 184 ? 30.951 11.131 -44.054 1.00 72.06 184 ALA A N 1
ATOM 1437 C CA . ALA A 1 184 ? 31.009 12.549 -44.381 1.00 72.06 184 ALA A CA 1
ATOM 1438 C C . ALA A 1 184 ? 32.455 13.068 -44.323 1.00 72.06 184 ALA A C 1
ATOM 1440 O O . ALA A 1 184 ? 32.914 13.711 -45.263 1.00 72.06 184 ALA A O 1
ATOM 1441 N N . MET A 1 185 ? 33.204 12.728 -43.272 1.00 67.69 185 MET A N 1
ATOM 1442 C CA . MET A 1 185 ? 34.589 13.167 -43.076 1.00 67.69 185 MET A CA 1
ATOM 1443 C C . MET A 1 185 ? 35.549 12.644 -44.161 1.00 67.69 185 MET A C 1
ATOM 1445 O O . MET A 1 185 ? 36.422 13.375 -44.636 1.00 67.69 185 MET A O 1
ATOM 1449 N N . VAL A 1 186 ? 35.355 11.400 -44.613 1.00 70.81 186 VAL A N 1
ATOM 1450 C CA . VAL A 1 186 ? 36.089 10.812 -45.749 1.00 70.81 186 VAL A CA 1
ATOM 1451 C C . VAL A 1 186 ? 35.887 11.647 -47.018 1.00 70.81 186 VAL A C 1
ATOM 1453 O O . VAL A 1 186 ? 36.840 11.890 -47.764 1.00 70.81 186 VAL A O 1
ATOM 1456 N N . SER A 1 187 ? 34.666 12.141 -47.245 1.00 66.00 187 SER A N 1
ATOM 1457 C CA . SER A 1 187 ? 34.337 12.945 -48.427 1.00 66.00 187 SER A CA 1
ATOM 1458 C C . SER A 1 187 ? 34.954 14.357 -48.415 1.00 66.00 187 SER A C 1
ATOM 1460 O O . SER A 1 187 ? 35.257 14.892 -49.487 1.00 66.00 187 SER A O 1
ATOM 1462 N N . THR A 1 188 ? 35.244 14.936 -47.239 1.00 66.12 188 THR A N 1
ATOM 1463 C CA . THR A 1 188 ? 35.949 16.230 -47.113 1.00 66.12 188 THR A CA 1
ATOM 1464 C C . THR A 1 188 ? 37.460 16.114 -47.247 1.00 66.12 188 THR A C 1
ATOM 1466 O O . THR A 1 188 ? 38.085 16.990 -47.848 1.00 66.12 188 THR A O 1
ATOM 1469 N N . ILE A 1 189 ? 38.060 15.075 -46.660 1.00 64.38 189 ILE A N 1
ATOM 1470 C CA . ILE A 1 189 ? 39.518 14.974 -46.452 1.00 64.38 189 ILE A CA 1
ATOM 1471 C C . ILE A 1 189 ? 40.254 14.378 -47.665 1.00 64.38 189 ILE A C 1
ATOM 1473 O O . ILE A 1 189 ? 41.475 14.276 -47.630 1.00 64.38 189 ILE A O 1
ATOM 1477 N N . GLY A 1 190 ? 39.553 14.067 -48.765 1.00 54.00 190 GLY A N 1
ATOM 1478 C CA . GLY A 1 190 ? 39.985 13.293 -49.948 1.00 54.00 190 GLY A CA 1
ATOM 1479 C C . GLY A 1 190 ? 41.273 13.669 -50.718 1.00 54.00 190 GLY A C 1
ATOM 1480 O O . GLY A 1 190 ? 41.392 13.324 -51.889 1.00 54.00 190 GLY A O 1
ATOM 1481 N N . LYS A 1 191 ? 42.247 14.361 -50.118 1.00 55.25 191 LYS A N 1
ATOM 1482 C CA . LYS A 1 191 ? 43.620 14.551 -50.610 1.00 55.25 191 LYS A CA 1
ATOM 1483 C C . LYS A 1 191 ? 44.737 14.298 -49.583 1.00 55.25 191 LYS A C 1
ATOM 1485 O O . LYS A 1 191 ? 45.898 14.311 -49.980 1.00 55.25 191 LYS A O 1
ATOM 1490 N N . LEU A 1 192 ? 44.445 14.087 -48.298 1.00 52.53 192 LEU A N 1
ATOM 1491 C CA . LEU A 1 192 ? 45.478 13.846 -47.281 1.00 52.53 192 LEU A CA 1
ATOM 1492 C C . LEU A 1 192 ? 45.612 12.348 -46.998 1.00 52.53 192 LEU A C 1
ATOM 1494 O O . LEU A 1 192 ? 44.769 11.787 -46.316 1.00 52.53 192 LEU A O 1
ATOM 1498 N N . SER A 1 193 ? 46.697 11.753 -47.516 1.00 59.03 193 SER A N 1
ATOM 1499 C CA . SER A 1 193 ? 47.195 10.388 -47.267 1.00 59.03 193 SER A CA 1
ATOM 1500 C C . SER A 1 193 ? 46.173 9.249 -47.427 1.00 59.03 193 SER A C 1
ATOM 1502 O O . SER A 1 193 ? 45.198 9.145 -46.686 1.00 59.03 193 SER A O 1
ATOM 1504 N N . ASN A 1 194 ? 46.461 8.295 -48.324 1.00 64.81 194 ASN A N 1
ATOM 1505 C CA . ASN A 1 194 ? 45.659 7.073 -48.502 1.00 64.81 194 ASN A CA 1
ATOM 1506 C C . ASN A 1 194 ? 45.347 6.356 -47.171 1.00 64.81 194 ASN A C 1
ATOM 1508 O O . ASN A 1 194 ? 44.284 5.758 -47.037 1.00 64.81 194 ASN A O 1
ATOM 1512 N N . VAL A 1 195 ? 46.222 6.462 -46.164 1.00 68.12 195 VAL A N 1
ATOM 1513 C CA . VAL A 1 195 ? 46.041 5.829 -44.847 1.00 68.12 195 VAL A CA 1
ATOM 1514 C C . VAL A 1 195 ? 44.846 6.408 -44.076 1.00 68.12 195 VAL A C 1
ATOM 1516 O O . VAL A 1 195 ? 44.072 5.647 -43.500 1.00 68.12 195 VAL A O 1
ATOM 1519 N N . PHE A 1 196 ? 44.638 7.729 -44.096 1.00 66.62 196 PHE A N 1
ATOM 1520 C CA . PHE A 1 196 ? 43.508 8.360 -43.397 1.00 66.62 196 PHE A CA 1
ATOM 1521 C C . PHE A 1 196 ? 42.174 8.073 -44.090 1.00 66.62 196 PHE A C 1
ATOM 1523 O O . PHE A 1 196 ? 41.172 7.823 -43.421 1.00 66.62 196 PHE A O 1
ATOM 1530 N N . PHE A 1 197 ? 42.170 8.051 -45.425 1.00 71.19 197 PHE A N 1
ATOM 1531 C CA . PHE A 1 197 ? 40.990 7.704 -46.214 1.00 71.19 197 PHE A CA 1
ATOM 1532 C C . PHE A 1 197 ? 40.501 6.282 -45.900 1.00 71.19 197 PHE A C 1
ATOM 1534 O O . PHE A 1 197 ? 39.334 6.085 -45.554 1.00 71.19 197 PHE A O 1
ATOM 1541 N N . TRP A 1 198 ? 41.401 5.294 -45.947 1.00 73.06 198 TRP A N 1
ATOM 1542 C CA . TRP A 1 198 ? 41.059 3.911 -45.611 1.00 73.06 198 TRP A CA 1
ATOM 1543 C C . TRP A 1 198 ? 40.686 3.752 -44.132 1.00 73.06 198 TRP A C 1
ATOM 1545 O O . TRP A 1 198 ? 39.703 3.076 -43.834 1.00 73.06 198 TRP A O 1
ATOM 1555 N N . GLY A 1 199 ? 41.389 4.432 -43.219 1.00 78.12 199 GLY A N 1
ATOM 1556 C CA . GLY A 1 199 ? 41.108 4.383 -41.782 1.00 78.12 199 GLY A CA 1
ATOM 1557 C C . GLY A 1 199 ? 39.679 4.804 -41.431 1.00 78.12 199 GLY A C 1
ATOM 1558 O O . GLY A 1 199 ? 38.955 4.049 -40.785 1.00 78.12 199 GLY A O 1
ATOM 1559 N N . PHE A 1 200 ? 39.232 5.968 -41.908 1.00 76.56 200 PHE A N 1
ATOM 1560 C CA . PHE A 1 200 ? 37.876 6.451 -41.624 1.00 76.56 200 PHE A CA 1
ATOM 1561 C C . PHE A 1 200 ? 36.780 5.659 -42.348 1.00 76.56 200 PHE A C 1
ATOM 1563 O O . PHE A 1 200 ? 35.687 5.508 -41.805 1.00 76.56 200 PHE A O 1
ATOM 1570 N N . THR A 1 201 ? 37.064 5.109 -43.532 1.00 74.81 201 THR A N 1
ATOM 1571 C CA . THR A 1 201 ? 36.096 4.279 -44.272 1.00 74.81 201 THR A CA 1
ATOM 1572 C C . THR A 1 201 ? 35.844 2.952 -43.556 1.00 74.81 201 THR A C 1
ATOM 1574 O O . THR A 1 201 ? 34.693 2.554 -43.379 1.00 74.81 201 THR A O 1
ATOM 1577 N N . VAL A 1 202 ? 36.907 2.293 -43.077 1.00 81.50 202 VAL A N 1
ATOM 1578 C CA . VAL A 1 202 ? 36.797 1.059 -42.281 1.00 81.50 202 VAL A CA 1
ATOM 1579 C C . VAL A 1 202 ? 36.065 1.332 -40.967 1.00 81.50 202 VAL A C 1
ATOM 1581 O O . VAL A 1 202 ? 35.172 0.572 -40.598 1.00 81.50 202 VAL A O 1
ATOM 1584 N N . LEU A 1 203 ? 36.371 2.448 -40.296 1.00 81.06 203 LEU A N 1
ATOM 1585 C CA . LEU A 1 203 ? 35.670 2.845 -39.074 1.00 81.06 203 LEU A CA 1
ATOM 1586 C C . LEU A 1 203 ? 34.173 3.083 -39.335 1.00 81.06 203 LEU A C 1
ATOM 1588 O O . LEU A 1 203 ? 33.327 2.557 -38.616 1.00 81.06 203 LEU A O 1
ATOM 1592 N N . GLY A 1 204 ? 33.837 3.816 -40.401 1.00 75.19 204 GLY A N 1
ATOM 1593 C CA . GLY A 1 204 ? 32.457 4.058 -40.821 1.00 75.19 204 GLY A CA 1
ATOM 1594 C C . GLY A 1 204 ? 31.695 2.762 -41.107 1.00 75.19 204 GLY A C 1
ATOM 1595 O O . GLY A 1 204 ? 30.570 2.602 -40.631 1.00 75.19 204 GLY A O 1
ATOM 1596 N N . MET A 1 205 ? 32.311 1.804 -41.806 1.00 80.69 205 MET A N 1
ATOM 1597 C CA . MET A 1 205 ? 31.717 0.483 -42.052 1.00 80.69 205 MET A CA 1
ATOM 1598 C C . MET A 1 205 ? 31.529 -0.334 -40.767 1.00 80.69 205 MET A C 1
ATOM 1600 O O . MET A 1 205 ? 30.487 -0.971 -40.605 1.00 80.69 205 MET A O 1
ATOM 1604 N N . LEU A 1 206 ? 32.484 -0.296 -39.833 1.00 83.88 206 LEU A N 1
ATOM 1605 C CA . LEU A 1 206 ? 32.368 -0.981 -38.540 1.00 83.88 206 LEU A CA 1
ATOM 1606 C C . LEU A 1 206 ? 31.212 -0.420 -37.707 1.00 83.88 206 LEU A C 1
ATOM 1608 O O . LEU A 1 206 ? 30.362 -1.178 -37.249 1.00 83.88 206 LEU A O 1
ATOM 1612 N N . PHE A 1 207 ? 31.120 0.905 -37.568 1.00 80.81 207 PHE A N 1
ATOM 1613 C CA . PHE A 1 207 ? 30.017 1.536 -36.836 1.00 80.81 207 PHE A CA 1
ATOM 1614 C C . PHE A 1 207 ? 28.662 1.334 -37.528 1.00 80.81 207 PHE A C 1
ATOM 1616 O O . PHE A 1 207 ? 27.655 1.113 -36.858 1.00 80.81 207 PHE A O 1
ATOM 1623 N N . GLY A 1 208 ? 28.632 1.360 -38.864 1.00 76.38 208 GLY A N 1
ATOM 1624 C CA . GLY A 1 208 ? 27.412 1.147 -39.644 1.00 76.38 208 GLY A CA 1
ATOM 1625 C C . GLY A 1 208 ? 26.888 -0.285 -39.527 1.00 76.38 208 GLY A C 1
ATOM 1626 O O . GLY A 1 208 ? 25.711 -0.494 -39.243 1.00 76.38 208 GLY A O 1
ATOM 1627 N N . SER A 1 209 ? 27.770 -1.276 -39.674 1.00 79.81 209 SER A N 1
ATOM 1628 C CA . SER A 1 209 ? 27.416 -2.692 -39.508 1.00 79.81 209 SER A CA 1
ATOM 1629 C C . SER A 1 209 ? 27.011 -3.016 -38.068 1.00 79.81 209 SER A C 1
ATOM 1631 O O . SER A 1 209 ? 25.977 -3.649 -37.865 1.00 79.81 209 SER A O 1
ATOM 1633 N N . ALA A 1 210 ? 27.736 -2.510 -37.064 1.00 81.31 210 ALA A N 1
ATOM 1634 C CA . ALA A 1 210 ? 27.366 -2.664 -35.657 1.00 81.31 210 ALA A CA 1
ATOM 1635 C C . ALA A 1 210 ? 25.997 -2.031 -35.340 1.00 81.31 210 ALA A C 1
ATOM 1637 O O . ALA A 1 210 ? 25.174 -2.646 -34.657 1.00 81.31 210 ALA A O 1
ATOM 1638 N N . GLY A 1 211 ? 25.713 -0.837 -35.872 1.00 75.19 211 GLY A N 1
ATOM 1639 C CA . GLY A 1 211 ? 24.417 -0.169 -35.728 1.00 75.19 211 GLY A CA 1
ATOM 1640 C C . GLY A 1 211 ? 23.262 -0.952 -36.363 1.00 75.19 211 GLY A C 1
ATOM 1641 O O . GLY A 1 211 ? 22.204 -1.093 -35.754 1.00 75.19 211 GLY A O 1
ATOM 1642 N N . LEU A 1 212 ? 23.467 -1.529 -37.551 1.00 77.31 212 LEU A N 1
ATOM 1643 C CA . LEU A 1 212 ? 22.458 -2.361 -38.218 1.00 77.31 212 LEU A CA 1
ATOM 1644 C C . LEU A 1 212 ? 22.206 -3.679 -37.480 1.00 77.31 212 LEU A C 1
ATOM 1646 O O . LEU A 1 212 ? 21.054 -4.037 -37.254 1.00 77.31 212 LEU A O 1
ATOM 1650 N N . VAL A 1 213 ? 23.263 -4.379 -37.065 1.00 82.81 213 VAL A N 1
ATOM 1651 C CA . VAL A 1 213 ? 23.149 -5.646 -36.325 1.00 82.81 213 VAL A CA 1
ATOM 1652 C C . VAL A 1 213 ? 22.426 -5.430 -34.997 1.00 82.81 213 VAL A C 1
ATOM 1654 O O . VAL A 1 213 ? 21.490 -6.158 -34.676 1.00 82.81 213 VAL A O 1
ATOM 1657 N N . THR A 1 214 ? 22.794 -4.388 -34.249 1.00 78.19 214 THR A N 1
ATOM 1658 C CA . THR A 1 214 ? 22.105 -4.038 -32.996 1.00 78.19 214 THR A CA 1
ATOM 1659 C C . THR A 1 214 ? 20.663 -3.594 -33.229 1.00 78.19 214 THR A C 1
ATOM 1661 O O . THR A 1 214 ? 19.797 -3.939 -32.430 1.00 78.19 214 THR A O 1
ATOM 1664 N N . GLY A 1 215 ? 20.368 -2.885 -34.320 1.00 71.50 215 GLY A N 1
ATOM 1665 C CA . GLY A 1 215 ? 19.000 -2.537 -34.700 1.00 71.50 215 GLY A CA 1
ATOM 1666 C C . GLY A 1 215 ? 18.137 -3.768 -34.987 1.00 71.50 215 GLY A C 1
ATOM 1667 O O . GLY A 1 215 ? 17.055 -3.889 -34.425 1.00 71.50 215 GLY A O 1
ATOM 1668 N N . ILE A 1 216 ? 18.637 -4.704 -35.801 1.00 75.56 216 ILE A N 1
ATOM 1669 C CA . ILE A 1 216 ? 17.912 -5.918 -36.213 1.00 75.56 216 ILE A CA 1
ATOM 1670 C C . ILE A 1 216 ? 17.663 -6.848 -35.021 1.00 75.56 216 ILE A C 1
ATOM 1672 O O . ILE A 1 216 ? 16.539 -7.302 -34.832 1.00 75.56 216 ILE A O 1
ATOM 1676 N N . ILE A 1 217 ? 18.677 -7.086 -34.183 1.00 76.00 217 ILE A N 1
ATOM 1677 C CA . ILE A 1 217 ? 18.561 -7.970 -33.008 1.00 76.00 217 ILE A CA 1
ATOM 1678 C C . ILE A 1 217 ? 17.532 -7.451 -31.996 1.00 76.00 217 ILE A C 1
ATOM 1680 O O . ILE A 1 217 ? 16.931 -8.245 -31.288 1.00 76.00 217 ILE A O 1
ATOM 1684 N N . ASN A 1 218 ? 17.335 -6.134 -31.902 1.00 66.75 218 ASN A N 1
ATOM 1685 C CA . ASN A 1 218 ? 16.395 -5.540 -30.946 1.00 66.75 218 ASN A CA 1
ATOM 1686 C C . ASN A 1 218 ? 14.993 -5.286 -31.527 1.00 66.75 218 ASN A C 1
ATOM 1688 O O . ASN A 1 218 ? 14.122 -4.805 -30.797 1.00 66.75 218 ASN A O 1
ATOM 1692 N N . TRP A 1 219 ? 14.793 -5.539 -32.825 1.00 58.66 219 TRP A N 1
ATOM 1693 C CA . TRP A 1 219 ? 13.501 -5.401 -33.504 1.00 58.66 219 TRP A CA 1
ATOM 1694 C C . TRP A 1 219 ? 12.739 -6.733 -33.603 1.00 58.66 219 TRP A C 1
ATOM 1696 O O . TRP A 1 219 ? 11.514 -6.713 -33.712 1.00 58.66 219 TRP A O 1
ATOM 1706 N N . VAL A 1 220 ? 13.462 -7.859 -33.548 1.00 49.41 220 VAL A N 1
ATOM 1707 C CA . VAL A 1 220 ? 12.932 -9.223 -33.352 1.00 49.41 220 VAL A CA 1
ATOM 1708 C C . VAL A 1 220 ? 12.704 -9.474 -31.865 1.00 49.41 220 VAL A C 1
ATOM 1710 O O . VAL A 1 220 ? 11.656 -10.068 -31.535 1.00 49.41 220 VAL A O 1
#

pLDDT: mean 83.23, std 11.13, range [49.41, 95.38]

Sequence (220 aa):
MNANSKLNTIIAITISVLTIFSALLGRHMASVKGKASGQYGAAQRAELNAQKVKSLNALTVDEANRSFLNYKRNFDEYQLISTQLQDALASEPVDETLVSSLRTKQEGLRALYISNLNLFPNAYITYDGNYDVEAHLGQLYARAAQDMDLNPQLHLDQAALYNAQVQRIQYALMMLAASLFFFAMVSTIGKLSNVFFWGFTVLGMLFGSAGLVTGIINWV

Foldseek 3Di:
DDPVLVVVLVVLLVVLVVLLVVLVVVLVVCCCDHLLVVLLVVLVVLQVLLVVLVVVLLVLLVQQQVLLVQLVVLVVVLVVLVVVLVVLVVDPPRDPVSNVVSVVSNVVSVVRNVVSPVSHDPVQQDPVRHGNSPVSSVVSVVVSVVVDRNDSPVSNVVSVVVSVLSVLLSQLSNLLSQLSNLVSVLSVVVPPDPVSNVVSNVSSVVSNVVSVVSNVVSVD

Radius of gy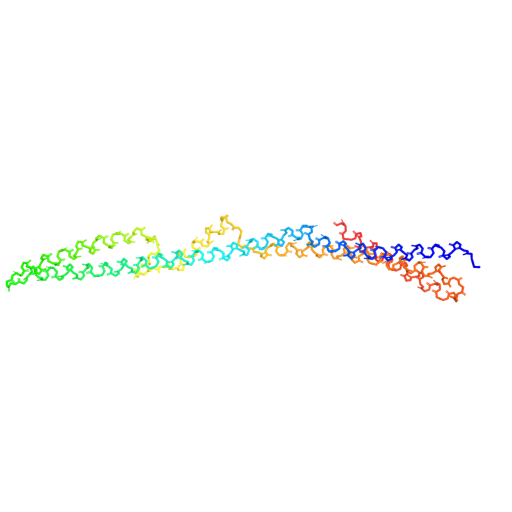ration: 39.3 Å; chains: 1; bounding box: 79×39×115 Å